Protein AF-A0AA46DYK2-F1 (afdb_monomer_lite)

Radius of gyration: 25.62 Å; chains: 1; bounding box: 77×57×60 Å

Organism: NCBI:txid1627895

Structure (mmCIF, N/CA/C/O backbone):
data_AF-A0AA46DYK2-F1
#
_entry.id   AF-A0AA46DYK2-F1
#
loop_
_atom_site.group_PDB
_atom_site.id
_atom_site.type_symbol
_atom_site.label_atom_id
_atom_site.label_alt_id
_atom_site.label_comp_id
_atom_site.label_asym_id
_atom_site.label_entity_id
_atom_site.label_seq_id
_atom_site.pdbx_PDB_ins_code
_atom_site.Cartn_x
_atom_site.Cartn_y
_atom_site.Cartn_z
_atom_site.occupancy
_atom_site.B_iso_or_equiv
_atom_site.auth_seq_id
_atom_site.auth_comp_id
_atom_site.auth_asym_id
_atom_site.auth_atom_id
_atom_site.pdbx_PDB_model_num
ATOM 1 N N . MET A 1 1 ? 51.887 20.430 -25.086 1.00 45.06 1 MET A N 1
ATOM 2 C CA . MET A 1 1 ? 50.426 20.626 -25.260 1.00 45.06 1 MET A CA 1
ATOM 3 C C . MET A 1 1 ? 49.768 19.474 -26.052 1.00 45.06 1 MET A C 1
ATOM 5 O O . MET A 1 1 ? 48.885 19.704 -26.863 1.00 45.06 1 MET A O 1
ATOM 9 N N . TYR A 1 2 ? 50.143 18.216 -25.783 1.00 43.81 2 TYR A N 1
ATOM 10 C CA . TYR A 1 2 ? 49.590 17.009 -26.419 1.00 43.81 2 TYR A CA 1
ATOM 11 C C . TYR A 1 2 ? 49.145 16.056 -25.304 1.00 43.81 2 TYR A C 1
ATOM 13 O O . TYR A 1 2 ? 49.999 15.404 -24.723 1.00 43.81 2 TYR A O 1
ATOM 21 N N . ASN A 1 3 ? 47.858 16.056 -24.923 1.00 45.41 3 ASN A N 1
ATOM 22 C CA . ASN A 1 3 ? 47.235 14.932 -24.181 1.00 45.41 3 ASN A CA 1
ATOM 23 C C . ASN A 1 3 ? 45.721 15.055 -23.897 1.00 45.41 3 ASN A C 1
ATOM 25 O O . ASN A 1 3 ? 45.146 14.179 -23.258 1.00 45.41 3 ASN A O 1
ATOM 29 N N . ARG A 1 4 ? 45.015 16.093 -24.378 1.00 44.09 4 ARG A N 1
ATOM 30 C CA . ARG A 1 4 ? 43.550 16.198 -24.177 1.00 44.09 4 ARG A CA 1
ATOM 31 C C . ARG A 1 4 ? 42.695 15.461 -25.221 1.00 44.09 4 ARG A C 1
ATOM 33 O O . ARG A 1 4 ? 41.570 15.097 -24.897 1.00 44.09 4 ARG A O 1
ATOM 40 N N . LYS A 1 5 ? 43.203 15.183 -26.432 1.00 41.59 5 LYS A N 1
ATOM 41 C CA . LYS A 1 5 ? 42.439 14.467 -27.481 1.00 41.59 5 LYS A CA 1
ATOM 42 C C . LYS A 1 5 ? 42.344 12.946 -27.248 1.00 41.59 5 LYS A C 1
ATOM 44 O O . LYS A 1 5 ? 41.265 12.387 -27.431 1.00 41.59 5 LYS A O 1
ATOM 49 N N . ASN A 1 6 ? 43.403 12.303 -26.740 1.00 42.88 6 ASN A N 1
ATOM 50 C CA . ASN A 1 6 ? 43.428 10.846 -26.506 1.00 42.88 6 ASN A CA 1
ATOM 51 C C . ASN A 1 6 ? 42.438 10.386 -25.420 1.00 42.88 6 ASN A C 1
ATOM 53 O O . ASN A 1 6 ? 41.862 9.305 -25.509 1.00 42.88 6 ASN A O 1
ATOM 57 N N . ASN A 1 7 ? 42.175 11.225 -24.414 1.00 46.88 7 ASN A N 1
ATOM 58 C CA . ASN A 1 7 ? 41.304 10.861 -23.292 1.00 46.88 7 ASN A CA 1
ATOM 59 C C . ASN A 1 7 ? 39.800 10.910 -23.652 1.00 46.88 7 ASN A C 1
ATOM 61 O O . ASN A 1 7 ? 38.984 10.198 -23.066 1.00 46.88 7 ASN A O 1
ATOM 65 N N . ILE A 1 8 ? 39.425 11.723 -24.649 1.00 50.12 8 ILE A N 1
ATOM 66 C CA . ILE A 1 8 ? 38.045 11.824 -25.154 1.00 50.12 8 ILE A CA 1
ATOM 67 C C . ILE A 1 8 ? 37.749 10.675 -26.125 1.00 50.12 8 ILE A C 1
ATOM 69 O O . ILE A 1 8 ? 36.693 10.054 -26.013 1.00 50.12 8 ILE A O 1
ATOM 73 N N . GLN A 1 9 ? 38.694 10.332 -27.009 1.00 46.44 9 GLN A N 1
ATOM 74 C CA . GLN A 1 9 ? 38.568 9.165 -27.891 1.00 46.44 9 GLN A CA 1
ATOM 75 C C . GLN A 1 9 ? 38.476 7.853 -27.102 1.00 46.44 9 GLN A C 1
ATOM 77 O O . GLN A 1 9 ? 37.606 7.045 -27.410 1.00 46.44 9 GLN A O 1
ATOM 82 N N . ASN A 1 10 ? 39.259 7.679 -26.029 1.00 47.50 10 ASN A N 1
ATOM 83 C CA . ASN A 1 10 ? 39.180 6.487 -25.173 1.00 47.50 10 ASN A CA 1
ATOM 84 C C . ASN A 1 10 ? 37.858 6.373 -24.394 1.00 47.50 10 ASN A C 1
ATOM 86 O O . ASN A 1 10 ? 37.337 5.267 -24.242 1.00 47.50 10 ASN A O 1
ATOM 90 N N . LYS A 1 11 ? 37.264 7.488 -23.939 1.00 48.72 11 LYS A N 1
ATOM 91 C CA . LYS A 1 11 ? 35.921 7.497 -23.317 1.00 48.72 11 LYS A CA 1
ATOM 92 C C . LYS A 1 11 ? 34.797 7.220 -24.316 1.00 48.72 11 LYS A C 1
ATOM 94 O O . LYS A 1 11 ? 33.810 6.580 -23.962 1.00 48.72 11 LYS A O 1
ATOM 99 N N . PHE A 1 12 ? 34.937 7.693 -25.554 1.00 50.00 12 PHE A N 1
ATOM 100 C CA . PHE A 1 12 ? 34.023 7.347 -26.641 1.00 50.00 12 PHE A CA 1
ATOM 101 C C . PHE A 1 12 ? 34.129 5.847 -26.938 1.00 50.00 12 PHE A C 1
ATOM 103 O O . PHE A 1 12 ? 33.139 5.132 -26.806 1.00 50.00 12 PHE A O 1
ATOM 110 N N . PHE A 1 13 ? 35.339 5.350 -27.212 1.00 49.97 13 PHE A N 1
ATOM 111 C CA . PHE A 1 13 ? 35.591 3.940 -27.507 1.00 49.97 13 PHE A CA 1
ATOM 112 C C . PHE A 1 13 ? 35.070 3.017 -26.412 1.00 49.97 13 PHE A C 1
ATOM 114 O O . PHE A 1 13 ? 34.333 2.097 -26.725 1.00 49.97 13 PHE A O 1
ATOM 121 N N . THR A 1 14 ? 35.342 3.286 -25.134 1.00 55.56 14 THR A N 1
ATOM 122 C CA . THR A 1 14 ? 34.842 2.449 -24.025 1.00 55.56 14 THR A CA 1
ATOM 123 C C . THR A 1 14 ? 33.314 2.421 -23.927 1.00 55.56 14 THR A C 1
ATOM 125 O O . THR A 1 14 ? 32.749 1.366 -23.645 1.00 55.56 14 THR A O 1
ATOM 128 N N . LYS A 1 15 ? 32.620 3.531 -24.214 1.00 51.56 15 LYS A N 1
ATOM 129 C CA . LYS A 1 15 ? 31.150 3.596 -24.167 1.00 51.56 15 LYS A CA 1
ATOM 130 C C . LYS A 1 15 ? 30.497 2.819 -25.316 1.00 51.56 15 LYS A C 1
ATOM 132 O O . LYS A 1 15 ? 29.547 2.078 -25.079 1.00 51.56 15 LYS A O 1
ATOM 137 N N . TYR A 1 16 ? 31.027 2.938 -26.536 1.00 58.25 16 TYR A N 1
ATOM 138 C CA . TYR A 1 16 ? 30.552 2.155 -27.687 1.00 58.25 16 TYR A CA 1
ATOM 139 C C . TYR A 1 16 ? 30.991 0.694 -27.609 1.00 58.25 16 TYR A C 1
ATOM 141 O O . TYR A 1 16 ? 30.222 -0.187 -27.970 1.00 58.25 16 TYR A O 1
ATOM 149 N N . PHE A 1 17 ? 32.169 0.415 -27.057 1.00 63.88 17 PHE A N 1
ATOM 150 C CA . PHE A 1 17 ? 32.664 -0.938 -26.824 1.00 63.88 17 PHE A CA 1
ATOM 151 C C . PHE A 1 17 ? 31.788 -1.694 -25.823 1.00 63.88 17 PHE A C 1
ATOM 153 O O . PHE A 1 17 ? 31.458 -2.849 -26.062 1.00 63.88 17 PHE A O 1
ATOM 160 N N . LEU A 1 18 ? 31.314 -1.038 -24.757 1.00 57.59 18 LEU A N 1
ATOM 161 C CA . LEU A 1 18 ? 30.368 -1.649 -23.819 1.00 57.59 18 LEU A CA 1
ATOM 162 C C . LEU A 1 18 ? 29.015 -1.955 -24.485 1.00 57.59 18 LEU A C 1
ATOM 164 O O . LEU A 1 18 ? 28.445 -3.019 -24.264 1.00 57.59 18 LEU A O 1
ATOM 168 N N . ILE A 1 19 ? 28.520 -1.049 -25.337 1.00 65.25 19 ILE A N 1
ATOM 169 C CA . ILE A 1 19 ? 27.293 -1.252 -26.127 1.00 65.25 19 ILE A CA 1
ATOM 170 C C . ILE A 1 19 ? 27.469 -2.418 -27.108 1.00 65.25 19 ILE A C 1
ATOM 172 O O . ILE A 1 19 ? 26.578 -3.254 -27.229 1.00 65.25 19 ILE A O 1
ATOM 176 N N . ILE A 1 20 ? 28.630 -2.512 -27.758 1.00 66.94 20 ILE A N 1
ATOM 177 C CA . ILE A 1 20 ? 28.985 -3.611 -28.659 1.00 66.94 20 ILE A CA 1
ATOM 178 C C . ILE A 1 20 ? 29.092 -4.927 -27.886 1.00 66.94 20 ILE A C 1
ATOM 180 O O . ILE A 1 20 ? 28.571 -5.927 -28.355 1.00 66.94 20 ILE A O 1
ATOM 184 N N . ILE A 1 21 ? 29.676 -4.946 -26.684 1.00 67.81 21 ILE A N 1
ATOM 185 C CA . ILE A 1 21 ? 29.710 -6.142 -25.828 1.00 67.81 21 ILE A CA 1
ATOM 186 C C . ILE A 1 21 ? 28.294 -6.572 -25.438 1.00 67.81 21 ILE A C 1
ATOM 188 O O . ILE A 1 21 ? 27.990 -7.758 -25.499 1.00 67.81 21 ILE A O 1
ATOM 192 N N . ILE A 1 22 ? 27.413 -5.634 -25.081 1.00 64.31 22 ILE A N 1
ATOM 193 C CA . ILE A 1 22 ? 26.014 -5.937 -24.746 1.00 64.31 22 ILE A CA 1
ATOM 194 C C . ILE A 1 22 ? 25.267 -6.482 -25.974 1.00 64.31 22 ILE A C 1
ATOM 196 O O . ILE A 1 22 ? 24.533 -7.463 -25.855 1.00 64.31 22 ILE A O 1
ATOM 200 N N . LEU A 1 23 ? 25.481 -5.899 -27.157 1.00 57.09 23 LEU A N 1
ATOM 201 C CA . LEU A 1 23 ? 24.915 -6.382 -28.421 1.00 57.09 23 LEU A CA 1
ATOM 202 C C . LEU A 1 23 ? 25.457 -7.765 -28.797 1.00 57.09 23 LEU A C 1
ATOM 204 O O . LEU A 1 23 ? 24.684 -8.642 -29.166 1.00 57.09 23 LEU A O 1
ATOM 208 N N . LEU A 1 24 ? 26.762 -7.995 -28.652 1.00 55.44 24 LEU A N 1
ATOM 209 C CA . LEU A 1 24 ? 27.401 -9.289 -28.893 1.00 55.44 24 LEU A CA 1
ATOM 210 C C . LEU A 1 24 ? 26.930 -10.341 -27.893 1.00 55.44 24 LEU A C 1
ATOM 212 O O . LEU A 1 24 ? 26.757 -11.495 -28.273 1.00 55.44 24 LEU A O 1
ATOM 216 N N . PHE A 1 25 ? 26.679 -9.955 -26.641 1.00 64.75 25 PHE A N 1
ATOM 217 C CA . PHE A 1 25 ? 26.063 -10.825 -25.647 1.00 64.75 25 PHE A CA 1
ATOM 218 C C . PHE A 1 25 ? 24.644 -11.210 -26.078 1.00 64.75 25 PHE A C 1
ATOM 220 O O . PHE A 1 25 ? 24.323 -12.391 -26.051 1.00 64.75 25 PHE A O 1
ATOM 227 N N . PHE A 1 26 ? 23.847 -10.254 -26.569 1.00 54.91 26 PHE A N 1
ATOM 228 C CA . PHE A 1 26 ? 22.514 -10.491 -27.143 1.00 54.91 26 PHE A CA 1
ATOM 229 C C . PHE A 1 26 ? 22.533 -11.416 -28.367 1.00 54.91 26 PHE A C 1
ATOM 231 O O . PHE A 1 26 ? 21.695 -12.305 -28.497 1.00 54.91 26 PHE A O 1
ATOM 238 N N . VAL A 1 27 ? 23.493 -11.224 -29.272 1.00 56.59 27 VAL A N 1
ATOM 239 C CA . VAL A 1 27 ? 23.648 -12.068 -30.463 1.00 56.59 27 VAL A CA 1
ATOM 240 C C . VAL A 1 27 ? 24.103 -13.472 -30.063 1.00 56.59 27 VAL A C 1
ATOM 242 O O . VAL A 1 27 ? 23.534 -14.449 -30.538 1.00 56.59 27 VAL A O 1
ATOM 245 N N . LYS A 1 28 ? 25.066 -13.606 -29.139 1.00 50.53 28 LYS A N 1
ATOM 246 C CA . LYS A 1 28 ? 25.520 -14.917 -28.649 1.00 50.53 28 LYS A CA 1
ATOM 247 C C . LYS A 1 28 ? 24.437 -15.669 -27.889 1.00 50.53 28 LYS A C 1
ATOM 249 O O . LYS A 1 28 ? 24.344 -16.879 -28.062 1.00 50.53 28 LYS A O 1
ATOM 254 N N . THR A 1 29 ? 23.636 -15.001 -27.060 1.00 52.31 29 THR A N 1
ATOM 255 C CA . THR A 1 29 ? 22.514 -15.656 -26.379 1.00 52.31 29 THR A CA 1
ATOM 256 C C . THR A 1 29 ? 21.454 -16.091 -27.380 1.00 52.31 29 THR A C 1
ATOM 258 O O . THR A 1 29 ? 21.008 -17.228 -27.290 1.00 52.31 29 THR A O 1
ATOM 261 N N . ASN A 1 30 ? 21.127 -15.270 -28.383 1.00 47.09 30 ASN A N 1
ATOM 262 C CA . ASN A 1 30 ? 20.216 -15.672 -29.458 1.00 47.09 30 ASN A CA 1
ATOM 263 C C . ASN A 1 30 ? 20.743 -16.873 -30.259 1.00 47.09 30 ASN A C 1
ATOM 265 O O . ASN A 1 30 ? 20.000 -17.825 -30.457 1.00 47.09 30 ASN A O 1
ATOM 269 N N . ILE A 1 31 ? 22.023 -16.887 -30.646 1.00 50.03 31 ILE A N 1
ATOM 270 C CA . ILE A 1 31 ? 22.634 -18.009 -31.383 1.00 50.03 31 ILE A CA 1
ATOM 271 C C . ILE A 1 31 ? 22.717 -19.273 -30.513 1.00 50.03 31 ILE A C 1
ATOM 273 O O . ILE A 1 31 ? 22.465 -20.378 -30.986 1.00 50.03 31 ILE A O 1
ATOM 277 N N . PHE A 1 32 ? 23.055 -19.137 -29.227 1.00 51.41 32 PHE A N 1
ATOM 278 C CA . PHE A 1 32 ? 23.061 -20.259 -28.284 1.00 51.41 32 PHE A CA 1
ATOM 279 C C . PHE A 1 32 ? 21.658 -20.856 -28.113 1.00 51.41 32 PHE A C 1
ATOM 281 O O . PHE A 1 32 ? 21.508 -22.077 -28.065 1.00 51.41 32 PHE A O 1
ATOM 288 N N . ILE A 1 33 ? 20.631 -20.003 -28.068 1.00 47.91 33 ILE A N 1
ATOM 289 C CA . ILE A 1 33 ? 19.226 -20.412 -28.019 1.00 47.91 33 ILE A CA 1
ATOM 290 C C . ILE A 1 33 ? 18.821 -21.100 -29.331 1.00 47.91 33 ILE A C 1
ATOM 292 O O . ILE A 1 33 ? 18.253 -22.183 -29.270 1.00 47.91 33 ILE A O 1
ATOM 296 N N . GLU A 1 34 ? 19.183 -20.557 -30.494 1.00 45.31 34 GLU A N 1
ATOM 297 C CA . GLU A 1 34 ? 18.869 -21.138 -31.811 1.00 45.31 34 GLU A CA 1
ATOM 298 C C . GLU A 1 34 ? 19.549 -22.505 -32.037 1.00 45.31 34 GLU A C 1
ATOM 300 O O . GLU A 1 34 ? 18.984 -23.424 -32.630 1.00 45.31 34 GLU A O 1
ATOM 305 N N . ASN A 1 35 ? 20.764 -22.691 -31.519 1.00 50.22 35 ASN A N 1
ATOM 306 C CA . ASN A 1 35 ? 21.460 -23.977 -31.603 1.00 50.22 35 ASN A CA 1
ATOM 307 C C . ASN A 1 35 ? 20.851 -25.025 -30.659 1.00 50.22 35 ASN A C 1
ATOM 309 O O . ASN A 1 35 ? 20.692 -26.180 -31.054 1.00 50.22 35 ASN A O 1
ATOM 313 N N . ARG A 1 36 ? 20.426 -24.622 -29.453 1.00 50.69 36 ARG A N 1
ATOM 314 C CA . ARG A 1 36 ? 19.641 -25.481 -28.547 1.00 50.69 36 ARG A CA 1
ATOM 315 C C . ARG A 1 36 ? 18.268 -25.814 -29.131 1.00 50.69 36 ARG A C 1
ATOM 317 O O . ARG A 1 36 ? 17.789 -26.927 -28.957 1.00 50.69 36 ARG A O 1
ATOM 324 N N . GLU A 1 37 ? 17.652 -24.884 -29.858 1.00 43.22 37 GLU A N 1
ATOM 325 C CA . GLU A 1 37 ? 16.431 -25.126 -30.628 1.00 43.22 37 GLU A CA 1
ATOM 326 C C . GLU A 1 37 ? 16.652 -26.219 -31.678 1.00 43.22 37 GLU A C 1
ATOM 328 O O . GLU A 1 37 ? 15.888 -27.177 -31.709 1.00 43.22 37 GLU A O 1
ATOM 333 N N . LYS A 1 38 ? 17.717 -26.152 -32.487 1.00 51.41 38 LYS A N 1
ATOM 334 C CA . LYS A 1 38 ? 18.016 -27.181 -33.504 1.00 51.41 38 LYS A CA 1
ATOM 335 C C . LYS A 1 38 ? 18.260 -28.574 -32.911 1.00 51.41 38 LYS A C 1
ATOM 337 O O . LYS A 1 38 ? 17.950 -29.566 -33.567 1.00 51.41 38 LYS A O 1
ATOM 342 N N . GLU A 1 39 ? 18.783 -28.661 -31.688 1.00 53.59 39 GLU A N 1
ATOM 343 C CA . GLU A 1 39 ? 18.912 -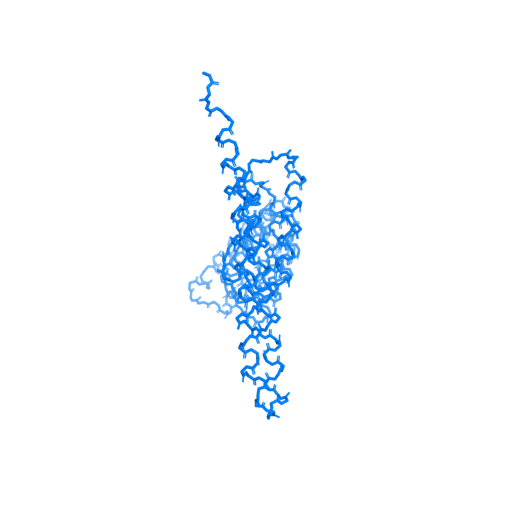29.928 -30.954 1.00 53.59 39 GLU A CA 1
ATOM 344 C C . GLU A 1 39 ? 17.564 -30.438 -30.423 1.00 53.59 39 GLU A C 1
ATOM 346 O O . GLU A 1 39 ? 17.270 -31.622 -30.556 1.00 53.59 39 GLU A O 1
ATOM 351 N N . ILE A 1 40 ? 16.716 -29.554 -29.887 1.00 44.22 40 ILE A N 1
ATOM 352 C CA . ILE A 1 40 ? 15.391 -29.903 -29.343 1.00 44.22 40 ILE A CA 1
ATOM 353 C C . ILE A 1 40 ? 14.386 -30.246 -30.461 1.00 44.22 40 ILE A C 1
ATOM 355 O O . ILE A 1 40 ? 13.545 -31.123 -30.287 1.00 44.22 40 ILE A O 1
ATOM 359 N N . PHE A 1 41 ? 14.484 -29.605 -31.630 1.00 42.03 41 PHE A N 1
ATOM 360 C CA . PHE A 1 41 ? 13.586 -29.810 -32.777 1.00 42.03 41 PHE A CA 1
ATOM 361 C C . PHE A 1 41 ? 13.935 -31.026 -33.655 1.00 42.03 41 PHE A C 1
ATOM 363 O O . PHE A 1 41 ? 13.231 -31.285 -34.634 1.00 42.03 41 PHE A O 1
ATOM 370 N N . LYS A 1 42 ? 14.985 -31.796 -33.330 1.00 47.66 42 LYS A N 1
ATOM 371 C CA . LYS A 1 42 ? 15.250 -33.082 -34.000 1.00 47.66 42 LYS A CA 1
ATOM 372 C C . LYS A 1 42 ? 14.263 -34.182 -33.592 1.00 47.66 42 LYS A C 1
ATOM 374 O O . LYS A 1 42 ? 14.005 -35.065 -34.407 1.00 47.66 42 LYS A O 1
ATOM 379 N N . ASP A 1 43 ? 13.651 -34.094 -32.410 1.00 47.25 43 ASP A N 1
ATOM 380 C CA . ASP A 1 43 ? 12.651 -35.065 -31.956 1.00 47.25 43 ASP A CA 1
ATOM 381 C C . ASP A 1 43 ? 11.224 -34.604 -32.283 1.00 47.25 43 ASP A C 1
ATOM 383 O O . ASP A 1 43 ? 10.610 -33.775 -31.611 1.00 47.25 43 ASP A O 1
ATOM 387 N N . LYS A 1 44 ? 10.669 -35.175 -33.356 1.00 42.66 44 LYS A N 1
ATOM 388 C CA . LYS A 1 44 ? 9.351 -34.858 -33.937 1.00 42.66 44 LYS A CA 1
ATOM 389 C C . LYS A 1 44 ? 8.128 -35.297 -33.101 1.00 42.66 44 LYS A C 1
ATOM 391 O O . LYS A 1 44 ? 7.026 -35.361 -33.640 1.00 42.66 44 LYS A O 1
ATOM 396 N N . SER A 1 45 ? 8.258 -35.582 -31.806 1.00 45.41 45 SER A N 1
ATOM 397 C CA . SER A 1 45 ? 7.193 -36.217 -31.001 1.00 45.41 45 SER A CA 1
ATOM 398 C C . SER A 1 45 ? 6.468 -35.295 -30.012 1.00 45.41 45 SER A C 1
ATOM 400 O O . SER A 1 45 ? 5.844 -35.769 -29.067 1.00 45.41 45 SER A O 1
ATOM 402 N N . VAL A 1 46 ? 6.521 -33.972 -30.190 1.00 44.19 46 VAL A N 1
ATOM 403 C CA . VAL A 1 46 ? 6.142 -33.051 -29.111 1.00 44.19 46 VAL A CA 1
ATOM 404 C C . VAL A 1 46 ? 5.247 -31.914 -29.603 1.00 44.19 46 VAL A C 1
ATOM 406 O O . VAL A 1 46 ? 5.696 -30.799 -29.845 1.00 44.19 46 VAL A O 1
ATOM 409 N N . LYS A 1 47 ? 3.946 -32.183 -29.749 1.00 43.50 47 LYS A N 1
ATOM 410 C CA . LYS A 1 47 ? 2.938 -31.131 -29.981 1.00 43.50 47 LYS A CA 1
ATOM 411 C C . LYS A 1 47 ? 2.437 -30.479 -28.684 1.00 43.50 47 LYS A C 1
ATOM 413 O O . LYS A 1 47 ? 1.996 -29.339 -28.742 1.00 43.50 47 LYS A O 1
ATOM 418 N N . GLU A 1 48 ? 2.604 -31.122 -27.526 1.00 45.31 48 GLU A N 1
ATOM 419 C CA . GLU A 1 48 ? 2.173 -30.574 -26.226 1.00 45.31 48 GLU A CA 1
ATOM 420 C C . GLU A 1 48 ? 3.271 -29.797 -25.468 1.00 45.31 48 GLU A C 1
ATOM 422 O O . GLU A 1 48 ? 2.977 -28.720 -24.958 1.00 45.31 48 GLU A O 1
ATOM 427 N N . LYS A 1 49 ? 4.561 -30.196 -25.489 1.00 46.56 49 LYS A N 1
ATOM 428 C CA . LYS A 1 49 ? 5.625 -29.388 -24.823 1.00 46.56 49 LYS A CA 1
ATOM 429 C C . LYS A 1 49 ? 5.986 -28.084 -25.565 1.00 46.56 49 LYS A C 1
ATOM 431 O O . LYS A 1 49 ? 6.801 -27.305 -25.075 1.00 46.56 49 LYS A O 1
ATOM 436 N N . ASN A 1 50 ? 5.401 -27.818 -26.738 1.00 48.59 50 ASN A N 1
ATOM 437 C CA . ASN A 1 50 ? 5.665 -26.597 -27.512 1.00 48.59 50 ASN A CA 1
ATOM 438 C C . ASN A 1 50 ? 5.021 -25.346 -26.901 1.00 48.59 50 ASN A C 1
ATOM 440 O O . ASN A 1 50 ? 5.574 -24.254 -27.041 1.00 48.59 50 ASN A O 1
ATOM 444 N N . TYR A 1 51 ? 3.889 -25.490 -26.206 1.00 47.19 51 TYR A N 1
ATOM 445 C CA . TYR A 1 51 ? 3.242 -24.360 -25.540 1.00 47.19 51 TYR A CA 1
ATOM 446 C C . TYR A 1 51 ? 4.053 -23.900 -24.329 1.00 47.19 51 TYR A C 1
ATOM 448 O O . TYR A 1 51 ? 4.335 -22.712 -24.201 1.00 47.19 51 TYR A O 1
ATOM 456 N N . ASP A 1 52 ? 4.535 -24.841 -23.518 1.00 41.34 52 ASP A N 1
ATOM 457 C CA . ASP A 1 52 ? 5.364 -24.535 -22.354 1.00 41.34 52 ASP A CA 1
ATOM 458 C C . ASP A 1 52 ? 6.674 -23.866 -22.765 1.00 41.34 52 ASP A C 1
ATOM 460 O O . ASP A 1 52 ? 7.022 -22.819 -22.231 1.00 41.34 52 ASP A O 1
ATOM 464 N N . VAL A 1 53 ? 7.377 -24.390 -23.775 1.00 49.62 53 VAL A N 1
ATOM 465 C CA . VAL A 1 53 ? 8.620 -23.779 -24.279 1.00 49.62 53 VAL A CA 1
ATOM 466 C C . VAL A 1 53 ? 8.369 -22.380 -24.857 1.00 49.62 53 VAL A C 1
ATOM 468 O O . VAL A 1 53 ? 9.165 -21.470 -24.624 1.00 49.62 53 VAL A O 1
ATOM 471 N N . PHE A 1 54 ? 7.262 -22.164 -25.571 1.00 49.72 54 PHE A N 1
ATOM 472 C CA . PHE A 1 54 ? 6.870 -20.842 -26.071 1.00 49.72 54 PHE A CA 1
ATOM 473 C C . PHE A 1 54 ? 6.514 -19.869 -24.938 1.00 49.72 54 PHE A C 1
ATOM 475 O O . PHE A 1 54 ? 6.964 -18.721 -24.946 1.00 49.72 54 PHE A O 1
ATOM 482 N N . LEU A 1 55 ? 5.784 -20.332 -23.923 1.00 48.34 55 LEU A N 1
ATOM 483 C CA . LEU A 1 55 ? 5.505 -19.567 -22.715 1.00 48.34 55 LEU A CA 1
ATOM 484 C C . LEU A 1 55 ? 6.798 -19.222 -21.980 1.00 48.34 55 LEU A C 1
ATOM 486 O O . LEU A 1 55 ? 7.011 -18.053 -21.677 1.00 48.34 55 LEU A O 1
ATOM 490 N N . TYR A 1 56 ? 7.702 -20.179 -21.758 1.00 47.69 56 TYR A N 1
ATOM 491 C CA . TYR A 1 56 ? 9.008 -19.942 -21.139 1.00 47.69 56 TYR A CA 1
ATOM 492 C C . TYR A 1 56 ? 9.850 -18.938 -21.937 1.00 47.69 56 TYR A C 1
ATOM 494 O O . TYR A 1 56 ? 10.497 -18.082 -21.333 1.00 47.69 56 TYR A O 1
ATOM 502 N N . LYS A 1 57 ? 9.796 -18.964 -23.276 1.00 50.12 57 LYS A N 1
ATOM 503 C CA . LYS A 1 57 ? 10.430 -17.953 -24.143 1.00 50.12 57 LYS A CA 1
ATOM 504 C C . LYS A 1 57 ? 9.803 -16.570 -23.962 1.00 50.12 57 LYS A C 1
ATOM 506 O O . LYS A 1 57 ? 10.531 -15.604 -23.744 1.00 50.12 57 LYS A O 1
ATOM 511 N N . ILE A 1 58 ? 8.473 -16.458 -23.981 1.00 56.41 58 ILE A N 1
ATOM 512 C CA . ILE A 1 58 ? 7.764 -15.190 -23.740 1.00 56.41 58 ILE A CA 1
ATOM 513 C C . ILE A 1 58 ? 8.055 -14.662 -22.334 1.00 56.41 58 ILE A C 1
ATOM 515 O O . ILE A 1 58 ? 8.329 -13.475 -22.173 1.00 56.41 58 ILE A O 1
ATOM 519 N N . PHE A 1 59 ? 8.038 -15.523 -21.317 1.00 57.28 59 PHE A N 1
ATOM 520 C CA . PHE A 1 59 ? 8.386 -15.166 -19.945 1.00 57.28 59 PHE A CA 1
ATOM 521 C C . PHE A 1 59 ? 9.851 -14.735 -19.837 1.00 57.28 59 PHE A C 1
ATOM 523 O O . PHE A 1 59 ? 10.138 -13.745 -19.167 1.00 57.28 59 PHE A O 1
ATOM 530 N N . GLY A 1 60 ? 10.768 -15.405 -20.540 1.00 55.38 60 GLY A N 1
ATOM 531 C CA . GLY A 1 60 ? 12.179 -15.032 -20.630 1.00 55.38 60 GLY A CA 1
ATOM 532 C C . GLY A 1 60 ? 12.389 -13.653 -21.260 1.00 55.38 60 GLY A C 1
ATOM 533 O O . GLY A 1 60 ? 13.075 -12.812 -20.678 1.00 55.38 60 GLY A O 1
ATOM 534 N N . ILE A 1 61 ? 11.735 -13.377 -22.394 1.00 59.84 61 ILE A N 1
ATOM 535 C CA . ILE A 1 61 ? 11.787 -12.078 -23.087 1.00 59.84 61 ILE A CA 1
ATOM 536 C C . ILE A 1 61 ? 11.154 -10.979 -22.228 1.00 59.84 61 ILE A C 1
ATOM 538 O O . ILE A 1 61 ? 11.756 -9.921 -22.048 1.00 59.84 61 ILE A O 1
ATOM 542 N N . LYS A 1 62 ? 9.978 -11.228 -21.636 1.00 61.00 62 LYS A N 1
ATOM 543 C CA . 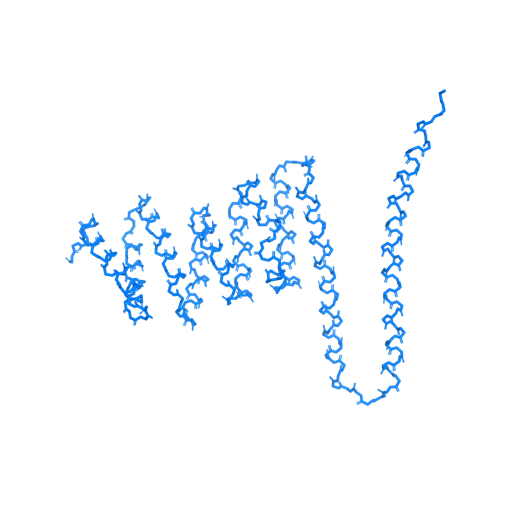LYS A 1 62 ? 9.320 -10.286 -20.717 1.00 61.00 62 LYS A CA 1
ATOM 544 C C . LYS A 1 62 ? 10.199 -9.986 -19.506 1.00 61.00 62 LYS A C 1
ATOM 546 O O . LYS A 1 62 ? 10.328 -8.823 -19.128 1.00 61.00 62 LYS A O 1
ATOM 551 N N . LYS A 1 63 ? 10.857 -10.997 -18.930 1.00 64.31 63 LYS A N 1
ATOM 552 C CA . LYS A 1 63 ? 11.786 -10.835 -17.803 1.00 64.31 63 LYS A CA 1
ATOM 553 C C . LYS A 1 63 ? 13.009 -10.011 -18.202 1.00 64.31 63 LYS A C 1
ATOM 555 O O . LYS A 1 63 ? 13.343 -9.068 -17.495 1.00 64.31 63 LYS A O 1
ATOM 560 N N . ALA A 1 64 ? 13.630 -10.299 -19.346 1.00 63.50 64 ALA A N 1
ATOM 561 C CA . ALA A 1 64 ? 14.773 -9.536 -19.849 1.00 63.50 64 ALA A CA 1
ATOM 562 C C . ALA A 1 64 ? 14.407 -8.073 -20.162 1.00 63.50 64 ALA A C 1
ATOM 564 O O . ALA A 1 64 ? 15.098 -7.157 -19.713 1.00 63.50 64 ALA A O 1
ATOM 565 N N . ALA A 1 65 ? 13.289 -7.839 -20.857 1.00 62.16 65 ALA A N 1
ATOM 566 C CA . ALA A 1 65 ? 12.781 -6.499 -21.152 1.00 62.16 65 ALA A CA 1
ATOM 567 C C . ALA A 1 65 ? 12.467 -5.716 -19.867 1.00 62.16 65 ALA A C 1
ATOM 569 O O . ALA A 1 65 ? 12.839 -4.549 -19.742 1.00 62.16 65 ALA A O 1
ATOM 570 N N . THR A 1 66 ? 11.850 -6.373 -18.882 1.00 63.53 66 THR A N 1
ATOM 571 C CA . THR A 1 66 ? 11.560 -5.774 -17.574 1.00 63.53 66 THR A CA 1
ATOM 572 C C . THR A 1 66 ? 12.842 -5.391 -16.835 1.00 63.53 66 THR A C 1
ATOM 574 O O . THR A 1 66 ? 12.948 -4.269 -16.340 1.00 63.53 66 THR A O 1
ATOM 577 N N . SER A 1 67 ? 13.847 -6.272 -16.812 1.00 65.12 67 SER A N 1
ATOM 578 C CA . SER A 1 67 ? 15.146 -5.989 -16.193 1.00 65.12 67 SER A CA 1
ATOM 579 C C . SER A 1 67 ? 15.857 -4.803 -16.852 1.00 65.12 67 SER A C 1
ATOM 581 O O . SER A 1 67 ? 16.397 -3.950 -16.151 1.00 65.12 67 SER A O 1
ATOM 583 N N . LEU A 1 68 ? 15.820 -4.691 -18.185 1.00 67.06 68 LEU A N 1
ATOM 584 C CA . LEU A 1 68 ? 16.411 -3.556 -18.905 1.00 67.06 68 LEU A CA 1
ATOM 585 C C . LEU A 1 68 ? 15.701 -2.235 -18.588 1.00 67.06 68 LEU A C 1
ATOM 587 O O . LEU A 1 68 ? 16.360 -1.222 -18.341 1.00 67.06 68 LEU A O 1
ATOM 591 N N . LEU A 1 69 ? 14.365 -2.241 -18.555 1.00 69.25 69 LEU A N 1
ATOM 592 C CA . LEU A 1 69 ? 13.577 -1.072 -18.159 1.00 69.25 69 LEU A CA 1
ATOM 593 C C . LEU A 1 69 ? 13.877 -0.654 -16.715 1.00 69.25 69 LEU A C 1
ATOM 595 O O . LEU A 1 69 ? 13.995 0.538 -16.438 1.00 69.25 69 LEU A O 1
ATOM 599 N N . TRP A 1 70 ? 14.054 -1.619 -15.812 1.00 68.19 70 TRP A N 1
ATOM 600 C CA . TRP A 1 70 ? 14.408 -1.353 -14.420 1.00 68.19 70 TRP A CA 1
ATOM 601 C C . TRP A 1 70 ? 15.814 -0.757 -14.264 1.00 68.19 70 TRP A C 1
ATOM 603 O O . TRP A 1 70 ? 15.981 0.222 -13.532 1.00 68.19 70 TRP A O 1
ATOM 613 N N . ILE A 1 71 ? 16.816 -1.291 -14.974 1.00 66.56 71 ILE A N 1
ATOM 614 C CA . ILE A 1 71 ? 18.180 -0.733 -14.979 1.00 66.56 71 ILE A CA 1
ATOM 615 C C . ILE A 1 71 ? 18.140 0.710 -15.482 1.00 66.56 71 ILE A C 1
ATOM 617 O O . ILE A 1 71 ? 18.671 1.608 -14.828 1.00 66.56 71 ILE A O 1
ATOM 621 N N . LYS A 1 72 ? 17.456 0.950 -16.609 1.00 71.06 72 LYS A N 1
ATOM 622 C CA . LYS A 1 72 ? 17.283 2.293 -17.170 1.00 71.06 72 LYS A CA 1
ATOM 623 C C . LYS A 1 72 ? 16.662 3.244 -16.149 1.00 71.06 72 LYS A C 1
ATOM 625 O O . LYS A 1 72 ? 17.197 4.322 -15.917 1.00 71.06 72 LYS A O 1
ATOM 630 N N . GLN A 1 73 ? 15.570 2.833 -15.514 1.00 72.19 73 GLN A N 1
ATOM 631 C CA . GLN A 1 73 ? 14.873 3.656 -14.533 1.00 72.19 73 GLN A CA 1
ATOM 632 C C . GLN A 1 73 ? 15.727 3.937 -13.287 1.00 72.19 73 GLN A C 1
ATOM 634 O O . GLN A 1 73 ? 15.718 5.051 -12.772 1.00 72.19 73 GLN A O 1
ATOM 639 N N . SER A 1 74 ? 16.486 2.950 -12.806 1.00 68.50 74 SER A N 1
ATOM 640 C CA . SER A 1 74 ? 17.367 3.124 -11.644 1.00 68.50 74 SER A CA 1
ATOM 641 C C . SER A 1 74 ? 18.497 4.113 -11.935 1.00 68.50 74 SER A C 1
ATOM 643 O O . SER A 1 74 ? 18.830 4.930 -11.077 1.00 68.50 74 SER A O 1
ATOM 645 N N . LEU A 1 75 ? 19.031 4.099 -13.161 1.00 67.56 75 LEU A N 1
ATOM 646 C CA . LEU A 1 75 ? 19.989 5.102 -13.625 1.00 67.56 75 LEU A CA 1
ATOM 647 C C . LEU A 1 75 ? 19.352 6.496 -13.711 1.00 67.56 75 LEU A C 1
ATOM 649 O O . LEU A 1 75 ? 19.937 7.445 -13.200 1.00 67.56 75 LEU A O 1
ATOM 653 N N . GLU A 1 76 ? 18.147 6.614 -14.281 1.00 71.06 76 GLU A N 1
ATOM 654 C CA . GLU A 1 76 ? 17.414 7.889 -14.386 1.00 71.06 76 GLU A CA 1
ATOM 655 C C . GLU A 1 76 ? 17.124 8.512 -13.007 1.00 71.06 76 GLU A C 1
ATOM 657 O O . GLU A 1 76 ? 17.260 9.720 -12.828 1.00 71.06 76 GLU A O 1
ATOM 662 N N . ILE A 1 77 ? 16.796 7.692 -12.002 1.00 70.19 77 ILE A N 1
ATOM 663 C CA . ILE A 1 77 ? 16.612 8.144 -10.613 1.00 70.19 77 ILE A CA 1
ATOM 664 C C . ILE A 1 77 ? 17.942 8.583 -9.987 1.00 70.19 77 ILE A C 1
ATOM 666 O O . ILE A 1 77 ? 17.978 9.549 -9.223 1.00 70.19 77 ILE A O 1
ATOM 670 N N . GLY A 1 78 ? 19.036 7.868 -10.263 1.00 61.97 78 GLY A N 1
ATOM 671 C CA . GLY A 1 78 ? 20.363 8.163 -9.716 1.00 61.97 78 GLY A CA 1
ATOM 672 C C . GLY A 1 78 ? 20.987 9.445 -10.273 1.00 61.97 78 GLY A C 1
ATOM 673 O O . GLY A 1 78 ? 21.765 10.099 -9.580 1.00 61.97 78 GLY A O 1
ATOM 674 N N . THR A 1 79 ? 20.622 9.845 -11.492 1.00 65.44 79 THR A N 1
ATOM 675 C CA . THR A 1 79 ? 21.138 11.061 -12.129 1.00 65.44 79 THR A CA 1
ATOM 676 C C . THR A 1 79 ? 20.436 12.337 -11.637 1.00 65.44 79 THR A C 1
ATOM 678 O O . THR A 1 79 ? 19.237 12.314 -11.351 1.00 65.44 79 THR A O 1
ATOM 681 N N . PRO A 1 80 ? 21.146 13.478 -11.528 1.00 65.62 80 PRO A N 1
ATOM 682 C CA . PRO A 1 80 ? 20.508 14.787 -11.405 1.00 65.62 80 PRO A CA 1
ATOM 683 C C . PRO A 1 80 ? 19.562 15.021 -12.586 1.00 65.62 80 PRO A C 1
ATOM 685 O O . PRO A 1 80 ? 19.847 14.593 -13.704 1.00 65.62 80 PRO A O 1
ATOM 688 N N . PHE A 1 81 ? 18.432 15.678 -12.341 1.00 68.56 81 PHE A N 1
ATOM 689 C CA . PHE A 1 81 ? 17.467 15.934 -13.399 1.00 68.56 81 PHE A CA 1
ATOM 690 C C . PHE A 1 81 ? 17.997 16.956 -14.396 1.00 68.56 81 PHE A C 1
ATOM 692 O O . PHE A 1 81 ? 18.445 18.033 -14.008 1.00 68.56 81 PHE A O 1
ATOM 699 N N . ASN A 1 82 ? 17.881 16.621 -15.678 1.00 65.69 82 ASN A N 1
ATOM 700 C CA . ASN A 1 82 ? 18.157 17.552 -16.768 1.00 65.69 82 ASN A CA 1
ATOM 701 C C . ASN A 1 82 ? 16.912 18.375 -17.152 1.00 65.69 82 ASN A C 1
ATOM 703 O O . ASN A 1 82 ? 17.043 19.370 -17.854 1.00 65.69 82 ASN A O 1
ATOM 707 N N . ASN A 1 83 ? 15.721 17.972 -16.689 1.00 68.25 83 ASN A N 1
ATOM 708 C CA . ASN A 1 83 ? 14.437 18.642 -16.920 1.00 68.25 83 ASN A CA 1
ATOM 709 C C . ASN A 1 83 ? 13.739 18.986 -15.594 1.00 68.25 83 ASN A C 1
ATOM 711 O O . ASN A 1 83 ? 14.246 18.697 -14.508 1.00 68.25 83 ASN A O 1
ATOM 715 N N . SER A 1 84 ? 12.540 19.574 -15.666 1.00 78.44 84 SER A N 1
ATOM 716 C CA . SER A 1 84 ? 11.733 19.818 -14.470 1.00 78.44 84 SER A CA 1
ATOM 717 C C . SER A 1 84 ? 11.411 18.510 -13.731 1.00 78.44 84 SER A C 1
ATOM 719 O O . SER A 1 84 ? 11.169 17.460 -14.334 1.00 78.44 84 SER A O 1
ATOM 721 N N . VAL A 1 85 ? 11.357 18.591 -12.397 1.00 75.50 85 VAL A N 1
ATOM 722 C CA . VAL A 1 85 ? 11.015 17.464 -11.507 1.00 75.50 85 VAL A CA 1
ATOM 723 C C . VAL A 1 85 ? 9.697 16.804 -11.923 1.00 75.50 85 VAL A C 1
ATOM 725 O O . VAL A 1 85 ? 9.538 15.592 -11.809 1.00 75.50 85 VAL A O 1
ATOM 728 N N . GLU A 1 86 ? 8.738 17.586 -12.412 1.00 78.50 86 GLU A N 1
ATOM 729 C CA . GLU A 1 86 ? 7.430 17.096 -12.838 1.00 78.50 86 GLU A CA 1
ATOM 730 C C . GLU A 1 86 ? 7.504 16.204 -14.083 1.00 78.50 86 GLU A C 1
ATOM 732 O O . GLU A 1 86 ? 6.937 15.110 -14.089 1.00 78.50 86 GLU A O 1
ATOM 737 N N . ILE A 1 87 ? 8.257 16.623 -15.102 1.00 77.62 87 ILE A N 1
ATOM 738 C CA . ILE A 1 87 ? 8.436 15.847 -16.335 1.00 77.62 87 ILE A CA 1
ATOM 739 C C . ILE A 1 87 ? 9.147 14.525 -16.024 1.00 77.62 87 ILE A C 1
ATOM 741 O O . ILE A 1 87 ? 8.708 13.456 -16.454 1.00 77.62 87 ILE A O 1
ATOM 745 N N . GLU A 1 88 ? 10.204 14.578 -15.215 1.00 77.06 88 GLU A N 1
ATOM 746 C CA . GLU A 1 88 ? 10.992 13.394 -14.862 1.00 77.06 88 GLU A CA 1
ATOM 747 C C . GLU A 1 88 ? 10.197 12.419 -13.981 1.00 77.06 88 GLU A C 1
ATOM 749 O O . GLU A 1 88 ? 10.174 11.212 -14.231 1.00 77.06 88 GLU A O 1
ATOM 754 N N . THR A 1 89 ? 9.457 12.925 -12.987 1.00 76.56 89 THR A N 1
ATOM 755 C CA . THR A 1 89 ? 8.598 12.080 -12.137 1.00 76.56 89 THR A CA 1
ATOM 756 C C . THR A 1 89 ? 7.486 11.405 -12.937 1.00 76.56 89 THR A C 1
ATOM 758 O O . THR A 1 89 ? 7.201 10.230 -12.696 1.00 76.56 89 THR A O 1
ATOM 761 N N . LYS A 1 90 ? 6.909 12.081 -13.939 1.00 81.12 90 LYS A N 1
ATOM 762 C CA . LYS A 1 90 ? 5.926 11.479 -14.850 1.00 81.12 90 LYS A CA 1
ATOM 763 C C . LYS A 1 90 ? 6.538 10.368 -15.709 1.00 81.12 90 LYS A C 1
ATOM 765 O O . LYS A 1 90 ? 5.968 9.282 -15.796 1.00 81.12 90 LYS A O 1
ATOM 770 N N . LYS A 1 91 ? 7.731 10.582 -16.267 1.00 76.56 91 LYS A N 1
ATOM 771 C CA . LYS A 1 91 ? 8.447 9.573 -17.067 1.00 76.56 91 LYS A CA 1
ATOM 772 C C . LYS A 1 91 ? 8.800 8.323 -16.251 1.00 76.56 91 LYS A C 1
ATOM 774 O O . LYS A 1 91 ? 8.592 7.191 -16.704 1.00 76.56 91 LYS A O 1
ATOM 779 N N . ILE A 1 92 ? 9.285 8.519 -15.023 1.00 74.81 92 ILE A N 1
ATOM 780 C CA . ILE A 1 92 ? 9.546 7.428 -14.075 1.00 74.81 92 ILE A CA 1
ATOM 781 C C . ILE A 1 92 ? 8.234 6.696 -13.756 1.00 74.81 92 ILE A C 1
ATOM 783 O O . ILE A 1 92 ? 8.218 5.466 -13.692 1.00 74.81 92 ILE A O 1
ATOM 787 N N . TYR A 1 93 ? 7.123 7.416 -13.595 1.00 79.25 93 TYR A N 1
ATOM 788 C CA . TYR A 1 93 ? 5.825 6.822 -13.276 1.00 79.25 93 TYR A CA 1
ATOM 789 C C . TYR A 1 93 ? 5.323 5.934 -14.419 1.00 79.25 93 TYR A C 1
ATOM 791 O O . TYR A 1 93 ? 5.037 4.759 -14.201 1.00 79.25 93 TYR A O 1
ATOM 799 N N . GLU A 1 94 ? 5.317 6.444 -15.649 1.00 78.44 94 GLU A N 1
ATOM 800 C CA . GLU A 1 94 ? 4.907 5.693 -16.842 1.00 78.44 94 GLU A CA 1
ATOM 801 C C . GLU A 1 94 ? 5.767 4.443 -17.063 1.00 78.44 94 GLU A C 1
ATOM 803 O O . GLU A 1 94 ? 5.252 3.366 -17.362 1.00 78.44 94 GLU A O 1
ATOM 808 N N . THR A 1 95 ? 7.080 4.556 -16.854 1.00 73.38 95 THR A N 1
ATOM 809 C CA . THR A 1 95 ? 7.997 3.411 -16.947 1.00 73.38 95 THR A CA 1
ATOM 810 C C . THR A 1 95 ? 7.707 2.369 -15.866 1.00 73.38 95 THR A C 1
ATOM 812 O O . THR A 1 95 ? 7.715 1.173 -16.149 1.00 73.38 95 THR A O 1
ATOM 815 N N . SER A 1 96 ? 7.376 2.805 -14.646 1.00 72.75 96 SER A N 1
ATOM 816 C CA . SER A 1 96 ? 6.986 1.902 -13.553 1.00 72.75 96 SER A CA 1
ATOM 817 C C . SER A 1 96 ? 5.698 1.144 -13.874 1.00 72.75 96 SER A C 1
ATOM 819 O O . SER A 1 96 ? 5.606 -0.048 -13.595 1.00 72.75 96 SER A O 1
ATOM 821 N N . LEU A 1 97 ? 4.715 1.812 -14.490 1.00 74.00 97 LEU A N 1
ATOM 822 C CA . LEU A 1 97 ? 3.472 1.165 -14.915 1.00 74.00 97 LEU A CA 1
ATOM 823 C C . LEU A 1 97 ? 3.724 0.100 -15.988 1.00 74.00 97 LEU A C 1
ATOM 825 O O . LEU A 1 97 ? 3.190 -1.000 -15.873 1.00 74.00 97 LEU A O 1
ATOM 829 N N . LYS A 1 98 ? 4.585 0.393 -16.971 1.00 71.56 98 LYS A N 1
ATOM 830 C CA . LYS A 1 98 ? 4.987 -0.571 -18.010 1.00 71.56 98 LYS A CA 1
ATOM 831 C C . LYS A 1 98 ? 5.698 -1.788 -17.419 1.00 71.56 98 LYS A C 1
ATOM 833 O O . LYS A 1 98 ? 5.415 -2.914 -17.811 1.00 71.56 98 LYS A O 1
ATOM 838 N N . ILE A 1 99 ? 6.598 -1.574 -16.457 1.00 67.25 99 ILE A N 1
ATOM 839 C CA . ILE A 1 99 ? 7.276 -2.658 -15.729 1.00 67.25 99 ILE A CA 1
ATOM 840 C C . ILE A 1 99 ? 6.256 -3.542 -14.999 1.00 67.25 99 ILE A C 1
ATOM 842 O O . ILE A 1 99 ? 6.321 -4.765 -15.113 1.00 67.25 99 ILE A O 1
ATOM 846 N N . ALA A 1 100 ? 5.300 -2.932 -14.293 1.00 66.12 100 ALA A N 1
ATOM 847 C CA . ALA A 1 100 ? 4.266 -3.661 -13.561 1.00 66.12 100 ALA A CA 1
ATOM 848 C C . ALA A 1 100 ? 3.370 -4.509 -14.484 1.00 66.12 100 ALA A C 1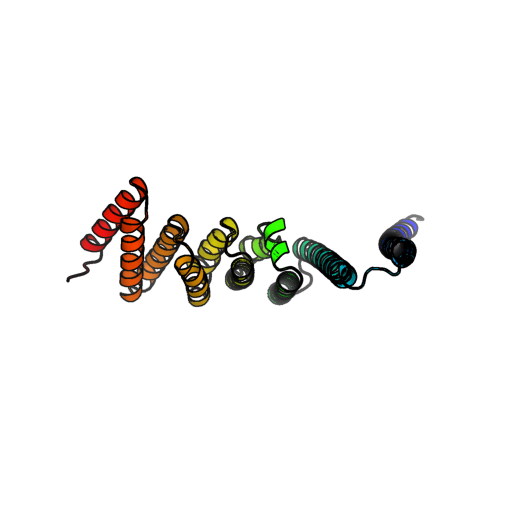
ATOM 850 O O . ALA A 1 100 ? 2.967 -5.602 -14.102 1.00 66.12 100 ALA A O 1
ATOM 851 N N . GLU A 1 101 ? 3.084 -4.032 -15.698 1.00 67.88 101 GLU A N 1
ATOM 852 C CA . GLU A 1 101 ? 2.312 -4.775 -16.705 1.00 67.88 101 GLU A CA 1
ATOM 853 C C . GLU A 1 101 ? 3.112 -5.917 -17.345 1.00 67.88 101 GLU A C 1
ATOM 855 O O . GLU A 1 101 ? 2.585 -7.011 -17.544 1.00 67.88 101 GLU A O 1
ATOM 860 N N . LEU A 1 102 ? 4.390 -5.686 -17.660 1.00 65.12 102 LEU A N 1
ATOM 861 C CA . LEU A 1 102 ? 5.239 -6.684 -18.315 1.00 65.12 102 LEU A CA 1
ATOM 862 C C . LEU A 1 102 ? 5.622 -7.838 -17.389 1.00 65.12 102 LEU A C 1
ATOM 864 O O . LEU A 1 102 ? 5.809 -8.961 -17.862 1.00 65.12 102 LEU A O 1
ATOM 868 N N . SER A 1 103 ? 5.740 -7.575 -16.087 1.00 63.91 103 SER A N 1
ATOM 869 C CA . SER A 1 103 ? 6.069 -8.602 -15.108 1.00 63.91 103 SER A CA 1
ATOM 870 C C . SER A 1 103 ? 5.413 -8.326 -13.750 1.00 63.91 103 SER A C 1
ATOM 872 O O . SER A 1 103 ? 6.029 -7.751 -12.849 1.00 63.91 103 SER A O 1
ATOM 874 N N . PRO A 1 104 ? 4.164 -8.781 -13.563 1.00 59.19 104 PRO A N 1
ATOM 875 C CA . PRO A 1 104 ? 3.404 -8.559 -12.333 1.00 59.19 104 PRO A CA 1
ATOM 876 C C . PRO A 1 104 ? 4.079 -9.116 -11.068 1.00 59.19 104 PRO A C 1
ATOM 878 O O . PRO A 1 104 ? 4.040 -8.494 -10.006 1.00 59.19 104 PRO A O 1
ATOM 881 N N . TYR A 1 105 ? 4.776 -10.251 -11.198 1.00 56.41 105 TYR A N 1
ATOM 882 C CA . TYR A 1 105 ? 5.543 -10.898 -10.124 1.00 56.41 105 TYR A CA 1
ATOM 883 C 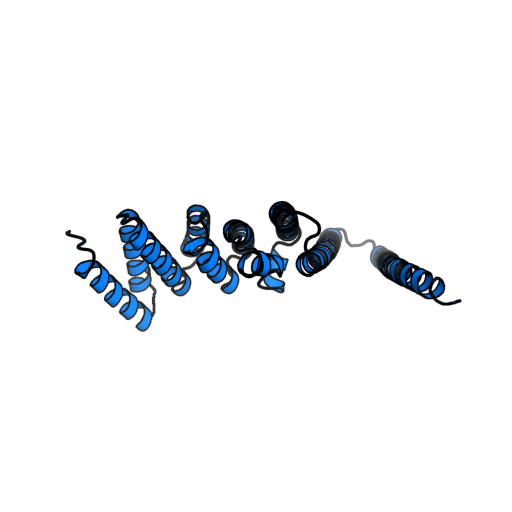C . TYR A 1 105 ? 6.954 -10.311 -9.936 1.00 56.41 105 TYR A C 1
ATOM 885 O O . TYR A 1 105 ? 7.664 -10.655 -8.993 1.00 56.41 105 TYR A O 1
ATOM 893 N N . PHE A 1 106 ? 7.404 -9.398 -10.804 1.00 56.44 106 PHE A N 1
ATOM 894 C CA . PHE A 1 106 ? 8.674 -8.691 -10.599 1.00 56.44 106 PHE A CA 1
ATOM 895 C C . PHE A 1 106 ? 8.626 -7.788 -9.362 1.00 56.44 106 PHE A C 1
ATOM 897 O O . PHE A 1 106 ? 9.640 -7.613 -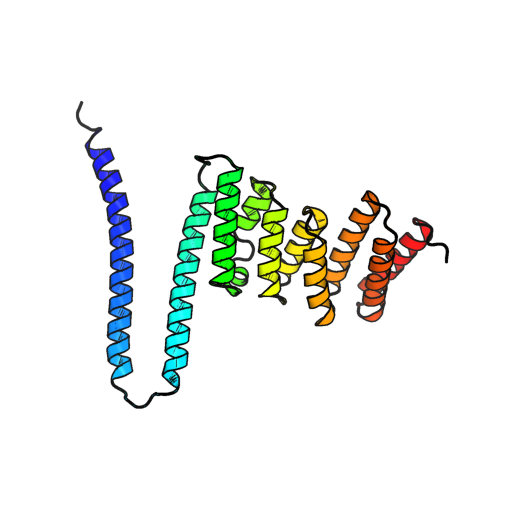8.690 1.00 56.44 106 PHE A O 1
ATOM 904 N N . LEU A 1 107 ? 7.434 -7.296 -8.999 1.00 53.16 107 LEU A N 1
ATOM 905 C CA . LEU A 1 107 ? 7.201 -6.541 -7.764 1.00 53.16 107 LEU A CA 1
ATOM 906 C C . LEU A 1 107 ? 7.421 -7.393 -6.501 1.00 53.16 107 LEU A C 1
ATOM 908 O O . LEU A 1 107 ? 7.841 -6.852 -5.481 1.00 53.16 107 LEU A O 1
ATOM 912 N N . GLN A 1 108 ? 7.232 -8.717 -6.583 1.00 50.38 108 GLN A N 1
ATOM 913 C CA . GLN A 1 108 ? 7.576 -9.662 -5.512 1.00 50.38 108 GLN A CA 1
ATOM 914 C C . GLN A 1 108 ? 9.093 -9.849 -5.344 1.00 50.38 108 GLN A C 1
ATOM 916 O O . GLN A 1 108 ? 9.550 -10.059 -4.227 1.00 50.38 108 GLN A O 1
ATOM 921 N N . ASN A 1 109 ? 9.887 -9.757 -6.417 1.00 46.56 109 ASN A N 1
ATOM 922 C CA . ASN A 1 109 ? 11.312 -10.119 -6.381 1.00 46.56 109 ASN A CA 1
ATOM 923 C C . ASN A 1 109 ? 12.265 -8.981 -5.972 1.00 46.56 109 ASN A C 1
ATOM 925 O O . ASN A 1 109 ? 13.443 -9.239 -5.751 1.00 46.56 109 ASN A O 1
ATOM 929 N N . TYR A 1 110 ? 11.787 -7.739 -5.855 1.00 48.03 110 TYR A N 1
ATOM 930 C CA . TYR A 1 110 ? 12.634 -6.583 -5.498 1.00 48.03 110 TYR A CA 1
ATOM 931 C C . TYR A 1 110 ? 12.038 -5.658 -4.420 1.00 48.03 110 TYR A C 1
ATOM 933 O O . TYR A 1 110 ? 12.610 -4.612 -4.124 1.00 48.03 110 TYR A O 1
ATOM 941 N N . TYR A 1 111 ? 10.900 -6.058 -3.843 1.00 41.31 111 TYR A N 1
ATOM 942 C CA . TYR A 1 111 ? 10.157 -5.542 -2.682 1.00 41.31 111 TYR A CA 1
ATOM 943 C C . TYR A 1 111 ? 9.815 -4.051 -2.544 1.00 41.31 111 TYR A C 1
ATOM 945 O O . TYR A 1 111 ? 8.762 -3.752 -1.992 1.00 41.31 111 TYR A O 1
ATOM 953 N N . ILE A 1 112 ? 10.587 -3.101 -3.057 1.00 52.66 112 ILE A N 1
ATOM 954 C CA . ILE A 1 112 ? 10.192 -1.695 -3.184 1.00 52.66 112 ILE A CA 1
ATOM 955 C C . ILE A 1 112 ? 11.034 -1.149 -4.326 1.00 52.66 112 ILE A C 1
ATOM 957 O O . ILE A 1 112 ? 12.230 -0.919 -4.148 1.00 52.66 112 ILE A O 1
ATOM 961 N N . SER A 1 113 ? 10.466 -1.002 -5.526 1.00 61.03 113 SER A N 1
ATOM 962 C CA . SER A 1 113 ? 11.262 -0.501 -6.646 1.00 61.03 113 SER A CA 1
ATOM 963 C C . SER A 1 113 ? 11.921 0.821 -6.240 1.00 61.03 113 SER A C 1
ATOM 965 O O . SER A 1 113 ? 11.312 1.658 -5.564 1.00 61.03 113 SER A O 1
ATOM 967 N N . SER A 1 114 ? 13.176 1.013 -6.640 1.00 58.91 114 SER A N 1
ATOM 968 C CA . SER A 1 114 ? 13.922 2.269 -6.501 1.00 58.91 114 SER A CA 1
ATOM 969 C C . SER A 1 114 ? 13.058 3.480 -6.883 1.00 58.91 114 SER A C 1
ATOM 971 O O . SER A 1 114 ? 13.151 4.526 -6.251 1.00 58.91 114 SER A O 1
ATOM 973 N N . SER A 1 115 ? 12.139 3.307 -7.836 1.00 62.03 115 SER A N 1
ATOM 974 C CA . SER A 1 115 ? 11.077 4.241 -8.228 1.00 62.03 115 SER A CA 1
ATOM 975 C C . SER A 1 115 ? 10.045 4.534 -7.133 1.00 62.03 115 SER A C 1
ATOM 977 O O . SER A 1 115 ? 9.811 5.707 -6.857 1.00 62.03 115 SER A O 1
ATOM 979 N N . ILE A 1 116 ? 9.446 3.535 -6.472 1.00 66.06 116 ILE A N 1
ATOM 980 C CA . ILE A 1 116 ? 8.519 3.761 -5.345 1.00 66.06 116 ILE A CA 1
ATOM 981 C C . ILE A 1 116 ? 9.246 4.477 -4.198 1.00 66.06 116 ILE A C 1
ATOM 983 O O . ILE A 1 116 ? 8.744 5.482 -3.695 1.00 66.06 116 ILE A O 1
ATOM 987 N N . LEU A 1 117 ? 10.452 4.026 -3.829 1.00 67.69 117 LEU A N 1
ATOM 988 C CA . LEU A 1 117 ? 11.260 4.699 -2.804 1.00 67.69 117 LEU A CA 1
ATOM 989 C C . LEU A 1 117 ? 11.627 6.127 -3.210 1.00 67.69 117 LEU A C 1
ATOM 991 O O . LEU A 1 117 ? 11.554 7.029 -2.380 1.00 67.69 117 LEU A O 1
ATOM 995 N N . ALA A 1 118 ? 11.973 6.368 -4.475 1.00 62.81 118 ALA A N 1
ATOM 996 C CA . ALA A 1 118 ? 12.268 7.707 -4.970 1.00 62.81 118 ALA A CA 1
ATOM 997 C C . ALA A 1 118 ? 11.026 8.607 -4.950 1.00 62.81 118 ALA A C 1
ATOM 999 O O . ALA A 1 118 ? 11.116 9.755 -4.516 1.00 62.81 118 ALA A O 1
ATOM 1000 N N . PHE A 1 119 ? 9.850 8.098 -5.330 1.00 68.94 119 PHE A N 1
ATOM 1001 C CA . PHE A 1 119 ? 8.600 8.850 -5.227 1.00 68.94 119 PHE A CA 1
ATOM 1002 C C . PHE A 1 119 ? 8.266 9.230 -3.788 1.00 68.94 119 PHE A C 1
ATOM 1004 O O . PHE A 1 119 ? 7.793 10.340 -3.563 1.00 68.94 119 PHE A O 1
ATOM 1011 N N . ILE A 1 120 ? 8.531 8.352 -2.822 1.00 65.25 120 ILE A N 1
ATOM 1012 C CA . ILE A 1 120 ? 8.259 8.605 -1.403 1.00 65.25 120 ILE A CA 1
ATOM 1013 C C . ILE A 1 120 ? 9.308 9.557 -0.814 1.00 65.25 120 ILE A C 1
ATOM 1015 O O . ILE A 1 120 ? 8.961 10.626 -0.317 1.00 65.25 120 ILE A O 1
ATOM 1019 N N . ASN A 1 121 ? 10.587 9.192 -0.900 1.00 70.69 121 ASN A N 1
ATOM 1020 C CA . ASN A 1 121 ? 11.662 9.835 -0.144 1.00 70.69 121 ASN A CA 1
ATOM 1021 C C . ASN A 1 121 ? 12.266 11.041 -0.865 1.00 70.69 121 ASN A C 1
ATOM 1023 O O . ASN A 1 121 ? 12.591 12.037 -0.223 1.00 70.69 121 ASN A O 1
ATOM 1027 N N . ARG A 1 122 ? 12.422 10.970 -2.193 1.00 70.44 122 ARG A N 1
ATOM 1028 C CA . ARG A 1 122 ? 13.103 12.018 -2.970 1.00 70.44 122 ARG A CA 1
ATOM 1029 C C . ARG A 1 122 ? 12.130 13.042 -3.539 1.00 70.44 122 ARG A C 1
ATOM 1031 O O . ARG A 1 122 ? 12.386 14.237 -3.455 1.00 70.44 122 ARG A O 1
ATOM 1038 N N . TYR A 1 123 ? 11.015 12.588 -4.106 1.00 76.25 123 TYR A N 1
ATOM 1039 C CA . TYR A 1 123 ? 10.092 13.454 -4.847 1.00 76.25 123 TYR A CA 1
ATOM 1040 C C . TYR A 1 123 ? 8.817 13.809 -4.078 1.00 76.25 123 TYR A C 1
ATOM 1042 O O . TYR A 1 123 ? 8.077 14.689 -4.516 1.00 76.25 123 TYR A O 1
ATOM 1050 N N . LYS A 1 124 ? 8.544 13.140 -2.948 1.00 79.69 124 LYS A N 1
ATOM 1051 C CA . LYS A 1 124 ? 7.331 13.319 -2.127 1.00 79.69 124 LYS A CA 1
ATOM 1052 C C . LYS A 1 124 ? 6.021 13.221 -2.940 1.00 79.69 124 LYS A C 1
ATOM 1054 O O . LYS A 1 124 ? 5.024 13.867 -2.627 1.00 79.69 124 LYS A O 1
ATOM 1059 N N . LYS A 1 125 ? 6.002 12.403 -4.001 1.00 81.88 125 LYS A N 1
ATOM 1060 C CA . LYS A 1 125 ? 4.853 12.146 -4.891 1.00 81.88 125 LYS A CA 1
ATOM 1061 C C . LYS A 1 125 ? 4.090 10.890 -4.446 1.00 81.88 125 LYS A C 1
ATOM 1063 O O . LYS A 1 125 ? 4.043 9.880 -5.150 1.00 81.88 125 LYS A O 1
ATOM 1068 N N . TYR A 1 126 ? 3.456 10.956 -3.276 1.00 81.81 126 TYR A N 1
ATOM 1069 C CA . TYR A 1 126 ? 2.779 9.807 -2.652 1.00 81.81 126 TYR A CA 1
ATOM 1070 C C . TYR A 1 126 ? 1.618 9.232 -3.483 1.00 81.81 126 TYR A C 1
ATOM 1072 O O . TYR A 1 126 ? 1.406 8.023 -3.473 1.00 81.81 126 TYR A O 1
ATOM 1080 N N . ASN A 1 127 ? 0.913 10.053 -4.272 1.00 82.38 127 ASN A N 1
ATOM 1081 C CA . ASN A 1 127 ? -0.168 9.585 -5.158 1.00 82.38 127 ASN A CA 1
ATOM 1082 C C . ASN A 1 127 ? 0.340 8.662 -6.278 1.00 82.38 127 ASN A C 1
ATOM 1084 O O . ASN A 1 127 ? -0.303 7.662 -6.608 1.00 82.38 127 ASN A O 1
ATOM 1088 N N . MET A 1 128 ? 1.507 8.981 -6.848 1.00 82.69 128 MET A N 1
ATOM 1089 C CA . MET A 1 128 ? 2.146 8.158 -7.879 1.00 82.69 128 MET A CA 1
ATOM 1090 C C . MET A 1 128 ? 2.644 6.845 -7.274 1.00 82.69 128 MET A C 1
ATOM 1092 O O . MET A 1 128 ? 2.354 5.776 -7.809 1.00 82.69 128 MET A O 1
ATOM 1096 N N . ALA A 1 129 ? 3.303 6.917 -6.111 1.00 80.25 129 ALA A N 1
ATOM 1097 C CA . ALA A 1 129 ? 3.735 5.736 -5.366 1.00 80.25 129 ALA A CA 1
ATOM 1098 C C . ALA A 1 129 ? 2.553 4.813 -5.023 1.00 80.25 129 ALA A C 1
ATOM 1100 O O . ALA A 1 129 ? 2.605 3.617 -5.294 1.00 80.25 129 ALA A O 1
ATOM 1101 N N . SER A 1 130 ? 1.461 5.378 -4.502 1.00 83.50 130 SER A N 1
ATOM 1102 C CA . SER A 1 130 ? 0.245 4.634 -4.167 1.00 83.50 130 SER A CA 1
ATOM 1103 C C . SER A 1 130 ? -0.366 3.940 -5.386 1.00 83.50 130 SER A C 1
ATOM 1105 O O . SER A 1 130 ? -0.745 2.778 -5.314 1.00 83.50 130 SER A O 1
ATOM 1107 N N . SER A 1 131 ? -0.412 4.609 -6.539 1.00 81.50 131 SER A N 1
ATOM 1108 C CA . SER A 1 131 ? -0.987 4.024 -7.759 1.00 81.50 131 SER A CA 1
ATOM 1109 C C . SER A 1 131 ? -0.189 2.822 -8.275 1.00 81.50 131 SER A C 1
ATOM 1111 O O . SER A 1 131 ? -0.786 1.851 -8.740 1.00 81.50 131 SER A O 1
ATOM 1113 N N . ILE A 1 132 ? 1.143 2.858 -8.154 1.00 77.38 132 ILE A N 1
ATOM 1114 C CA . ILE A 1 132 ? 2.009 1.715 -8.478 1.00 77.38 132 ILE A CA 1
ATOM 1115 C C . ILE A 1 132 ? 1.809 0.591 -7.451 1.00 77.38 132 ILE A C 1
ATOM 1117 O O . ILE A 1 132 ? 1.663 -0.568 -7.835 1.00 77.38 132 ILE A O 1
ATOM 1121 N N . LEU A 1 133 ? 1.756 0.930 -6.158 1.00 80.75 133 LEU A N 1
ATOM 1122 C CA . LEU A 1 133 ? 1.531 -0.036 -5.078 1.00 80.75 133 LEU A CA 1
ATOM 1123 C C . LEU A 1 133 ? 0.182 -0.753 -5.212 1.00 80.75 133 LEU A C 1
ATOM 1125 O O . LEU A 1 133 ? 0.134 -1.958 -4.990 1.00 80.75 133 LEU A O 1
ATOM 1129 N N . VAL A 1 134 ? -0.883 -0.055 -5.629 1.00 83.88 134 VAL A N 1
ATOM 1130 C CA . VAL A 1 134 ? -2.192 -0.671 -5.907 1.00 83.88 134 VAL A CA 1
ATOM 1131 C C . VAL A 1 134 ? -2.052 -1.786 -6.940 1.00 83.88 134 VAL A C 1
ATOM 1133 O O . VAL A 1 134 ? -2.426 -2.915 -6.643 1.00 83.88 134 VAL A O 1
ATOM 1136 N N . LYS A 1 135 ? -1.450 -1.503 -8.106 1.00 78.12 135 LYS A N 1
ATOM 1137 C CA . LYS A 1 135 ? -1.227 -2.532 -9.135 1.00 78.12 135 LYS A CA 1
ATOM 1138 C C . LYS A 1 135 ? -0.393 -3.690 -8.576 1.00 78.12 135 LYS A C 1
ATOM 1140 O O . LYS A 1 135 ? -0.707 -4.850 -8.806 1.00 78.12 135 LYS A O 1
ATOM 1145 N N . GLY A 1 136 ? 0.654 -3.383 -7.809 1.00 76.44 136 GLY A N 1
ATOM 1146 C CA . GLY A 1 136 ? 1.504 -4.407 -7.202 1.00 76.44 136 GLY A CA 1
ATOM 1147 C C . GLY A 1 136 ? 0.765 -5.348 -6.262 1.00 76.44 136 GLY A C 1
ATOM 1148 O O . GLY A 1 136 ? 0.986 -6.555 -6.327 1.00 76.44 136 GLY A O 1
ATOM 1149 N N . VAL A 1 137 ? -0.127 -4.809 -5.433 1.00 80.44 137 VAL A N 1
ATOM 1150 C CA . VAL A 1 137 ? -0.962 -5.590 -4.517 1.00 80.44 137 VAL A CA 1
ATOM 1151 C C . VAL A 1 137 ? -2.046 -6.369 -5.266 1.00 80.44 137 VAL A C 1
ATOM 1153 O O . VAL A 1 137 ? -2.261 -7.529 -4.934 1.00 80.44 137 VAL A O 1
ATOM 1156 N N . GLU A 1 138 ? -2.677 -5.799 -6.300 1.00 80.00 138 GLU A N 1
ATOM 1157 C CA . GLU A 1 138 ? -3.693 -6.490 -7.120 1.00 80.00 138 GLU A CA 1
ATOM 1158 C C . GLU A 1 138 ? -3.145 -7.798 -7.724 1.00 80.00 138 GLU A C 1
ATOM 1160 O O . GLU A 1 138 ? -3.829 -8.821 -7.707 1.00 80.00 138 GLU A O 1
ATOM 1165 N N . TYR A 1 139 ? -1.889 -7.798 -8.181 1.00 73.75 139 TYR A N 1
ATOM 1166 C CA . TYR A 1 139 ? -1.231 -8.991 -8.728 1.00 73.75 139 TYR A CA 1
ATOM 1167 C C . TYR A 1 139 ? -0.573 -9.898 -7.681 1.00 73.75 139 TYR A C 1
ATOM 1169 O O . TYR A 1 139 ? -0.293 -11.060 -7.965 1.00 73.75 139 TYR A O 1
ATOM 1177 N N . ASN A 1 140 ? -0.297 -9.383 -6.481 1.00 75.00 140 ASN A N 1
ATOM 1178 C CA . ASN A 1 140 ? 0.442 -10.093 -5.436 1.00 75.00 140 ASN A CA 1
ATOM 1179 C C . ASN A 1 140 ? -0.269 -9.954 -4.086 1.00 75.00 140 ASN A C 1
ATOM 1181 O O . ASN A 1 140 ? 0.338 -9.525 -3.101 1.00 75.00 140 ASN A O 1
ATOM 1185 N N . LYS A 1 141 ? -1.556 -10.320 -4.044 1.00 77.62 141 LYS A N 1
ATOM 1186 C CA . LYS A 1 141 ? -2.431 -10.120 -2.878 1.00 77.62 141 LYS A CA 1
ATOM 1187 C C . LYS A 1 141 ? -1.859 -10.690 -1.584 1.00 77.62 141 LYS A C 1
ATOM 1189 O O . LYS A 1 141 ? -2.042 -10.078 -0.540 1.00 77.62 141 LYS A O 1
ATOM 1194 N N . GLU A 1 142 ? -1.122 -11.801 -1.645 1.00 78.44 142 GLU A N 1
ATOM 1195 C CA . GLU A 1 142 ? -0.521 -12.465 -0.477 1.00 78.44 142 GLU A CA 1
ATOM 1196 C C . GLU A 1 142 ? 0.741 -11.781 0.079 1.00 78.44 142 GLU A C 1
ATOM 1198 O O . GLU A 1 142 ? 1.193 -12.116 1.173 1.00 78.44 142 GLU A O 1
ATOM 1203 N N . ASN A 1 143 ? 1.320 -10.810 -0.633 1.00 78.38 143 ASN A N 1
ATOM 1204 C CA . ASN A 1 143 ? 2.557 -10.159 -0.212 1.00 78.38 143 ASN A CA 1
ATOM 1205 C C . ASN A 1 143 ? 2.303 -9.145 0.918 1.00 78.38 143 ASN A C 1
ATOM 1207 O O . ASN A 1 143 ? 1.885 -8.008 0.685 1.00 78.38 143 ASN A O 1
ATOM 1211 N N . GLU A 1 144 ? 2.610 -9.551 2.149 1.00 78.75 144 GLU A N 1
ATOM 1212 C CA . GLU A 1 144 ? 2.402 -8.754 3.360 1.00 78.75 144 GLU A CA 1
ATOM 1213 C C . GLU A 1 144 ? 3.080 -7.375 3.304 1.00 78.75 144 GLU A C 1
ATOM 1215 O O . GLU A 1 144 ? 2.474 -6.370 3.688 1.00 78.75 144 GLU A O 1
ATOM 1220 N N . LEU A 1 145 ? 4.316 -7.297 2.795 1.00 77.50 145 LEU A N 1
ATOM 1221 C CA . LEU A 1 145 ? 5.059 -6.038 2.747 1.00 77.50 145 LEU A CA 1
ATOM 1222 C C . LEU A 1 145 ? 4.376 -5.039 1.805 1.00 77.50 145 LEU A C 1
ATOM 1224 O O . LEU A 1 145 ? 4.144 -3.895 2.196 1.00 77.50 145 LEU A O 1
ATOM 1228 N N . LEU A 1 146 ? 3.991 -5.470 0.599 1.00 79.12 146 LEU A N 1
ATOM 1229 C CA . LEU A 1 146 ? 3.295 -4.615 -0.369 1.00 79.12 146 LEU A CA 1
ATOM 1230 C C . LEU A 1 146 ? 1.973 -4.087 0.198 1.00 79.12 146 LEU A C 1
ATOM 1232 O O . LEU A 1 146 ? 1.691 -2.893 0.068 1.00 79.12 146 LEU A O 1
ATOM 1236 N N . ARG A 1 147 ? 1.200 -4.935 0.891 1.00 83.38 147 ARG A N 1
ATOM 1237 C CA . ARG A 1 147 ? -0.043 -4.514 1.555 1.00 83.38 147 ARG A CA 1
ATOM 1238 C C . ARG A 1 147 ? 0.210 -3.444 2.624 1.00 83.38 147 ARG A C 1
ATOM 1240 O O . ARG A 1 147 ? -0.491 -2.431 2.660 1.00 83.38 147 ARG A O 1
ATOM 1247 N N . LYS A 1 148 ? 1.244 -3.618 3.458 1.00 77.75 148 LYS A N 1
ATOM 1248 C CA . LYS A 1 148 ? 1.629 -2.631 4.485 1.00 77.75 148 LYS A CA 1
ATOM 1249 C C . LYS A 1 148 ? 2.063 -1.298 3.869 1.00 77.75 148 LYS A C 1
ATOM 1251 O O . LYS A 1 148 ? 1.583 -0.247 4.299 1.00 77.75 148 LYS A O 1
ATOM 1256 N N . TYR A 1 149 ? 2.914 -1.320 2.840 1.00 79.00 149 TYR A N 1
ATOM 1257 C CA . TYR A 1 149 ? 3.329 -0.099 2.134 1.00 79.00 149 TYR A CA 1
ATOM 1258 C C . TYR A 1 149 ? 2.150 0.608 1.471 1.00 79.00 149 TYR A C 1
ATOM 1260 O O . TYR A 1 149 ? 2.066 1.834 1.544 1.00 79.00 149 TYR A O 1
ATOM 1268 N N . LEU A 1 150 ? 1.221 -0.138 0.868 1.00 85.25 150 LEU A N 1
ATOM 1269 C CA . LEU A 1 150 ? 0.020 0.429 0.265 1.00 85.25 150 LEU A CA 1
ATOM 1270 C C . LEU A 1 150 ? -0.811 1.210 1.294 1.00 85.25 150 LEU A C 1
ATOM 1272 O O . LEU A 1 150 ? -1.207 2.341 1.016 1.00 85.25 150 LEU A O 1
ATOM 1276 N N . ILE A 1 151 ? -1.017 0.666 2.499 1.00 80.88 151 ILE A N 1
ATOM 1277 C CA . ILE A 1 151 ? -1.749 1.378 3.556 1.00 80.88 151 ILE A CA 1
ATOM 1278 C C . ILE A 1 151 ? -0.998 2.623 4.026 1.00 80.88 151 ILE A C 1
ATOM 1280 O O . ILE A 1 151 ? -1.582 3.705 4.116 1.00 80.88 151 ILE A O 1
ATOM 1284 N N . VAL A 1 152 ? 0.294 2.494 4.326 1.00 77.69 152 VAL A N 1
ATOM 1285 C CA . VAL A 1 152 ? 1.075 3.610 4.872 1.00 77.69 152 VAL A CA 1
ATOM 1286 C C . VAL A 1 152 ? 1.195 4.744 3.854 1.00 77.69 152 VAL A C 1
ATOM 1288 O O . VAL A 1 152 ? 0.993 5.906 4.193 1.00 77.69 152 VAL A O 1
ATOM 1291 N N . ILE A 1 153 ? 1.491 4.432 2.596 1.00 77.69 153 ILE A N 1
ATOM 1292 C CA . ILE A 1 153 ? 1.732 5.448 1.568 1.00 77.69 153 ILE A CA 1
ATOM 1293 C C . ILE A 1 153 ? 0.425 5.932 0.952 1.00 77.69 153 ILE A C 1
ATOM 1295 O O . ILE A 1 153 ? 0.202 7.136 0.869 1.00 77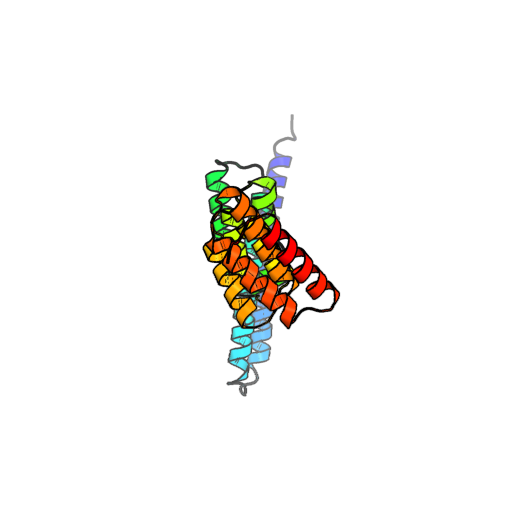.69 153 ILE A O 1
ATOM 1299 N N . GLY A 1 154 ? -0.452 5.016 0.551 1.00 75.62 154 GLY A N 1
ATOM 1300 C CA . GLY A 1 154 ? -1.715 5.350 -0.098 1.00 75.62 154 GLY A CA 1
ATOM 1301 C C . GLY A 1 154 ? -2.796 5.833 0.861 1.00 75.62 154 GLY A C 1
ATOM 1302 O O . GLY A 1 154 ? -3.564 6.724 0.509 1.00 75.62 154 GLY A O 1
ATOM 1303 N N . GLY A 1 155 ? -2.843 5.289 2.079 1.00 72.12 155 GLY A N 1
ATOM 1304 C CA . GLY A 1 155 ? -3.848 5.653 3.075 1.00 72.12 155 GLY A CA 1
ATOM 1305 C C . GLY A 1 155 ? -3.502 6.879 3.913 1.00 72.12 155 GLY A C 1
ATOM 1306 O O . GLY A 1 155 ? -4.375 7.727 4.116 1.00 72.12 155 GLY A O 1
ATOM 1307 N N . LEU A 1 156 ? -2.247 6.994 4.374 1.00 73.06 156 LEU A N 1
ATOM 1308 C CA . LEU A 1 156 ? -1.828 8.066 5.295 1.00 73.06 156 LEU A CA 1
ATOM 1309 C C . LEU A 1 156 ? -1.214 9.290 4.615 1.00 73.06 156 LEU A C 1
ATOM 1311 O O . LEU A 1 156 ? -1.233 10.372 5.197 1.00 73.06 156 LEU A O 1
ATOM 1315 N N . LYS A 1 157 ? -0.596 9.125 3.441 1.00 75.62 157 LYS A N 1
ATOM 1316 C CA . LYS A 1 157 ? 0.148 10.203 2.760 1.00 75.62 157 LYS A CA 1
ATOM 1317 C C . LYS A 1 157 ? -0.403 10.548 1.377 1.00 75.62 157 LYS A C 1
ATOM 1319 O O . LYS A 1 157 ? -0.109 11.625 0.865 1.00 75.62 157 LYS A O 1
ATOM 1324 N N . GLY A 1 158 ? -1.164 9.641 0.772 1.00 68.94 158 GLY A N 1
ATOM 1325 C CA . GLY A 1 158 ? -1.802 9.812 -0.526 1.00 68.94 158 GLY A CA 1
ATOM 1326 C C . GLY A 1 158 ? -3.252 10.288 -0.424 1.00 68.94 158 GLY A C 1
ATOM 1327 O O . GLY A 1 158 ? -3.945 10.083 0.572 1.00 68.94 158 GLY A O 1
ATOM 1328 N N . ASN A 1 159 ? -3.729 10.876 -1.517 1.00 74.00 159 ASN A N 1
ATOM 1329 C CA . ASN A 1 159 ? -5.103 11.348 -1.677 1.00 74.00 159 ASN A CA 1
ATOM 1330 C C . ASN A 1 159 ? -6.009 10.318 -2.374 1.00 74.00 159 ASN A C 1
ATOM 1332 O O . ASN A 1 159 ? -7.185 10.590 -2.574 1.00 74.00 159 ASN A O 1
ATOM 1336 N N . ASN A 1 160 ? -5.503 9.134 -2.741 1.00 78.00 160 ASN A N 1
ATOM 1337 C CA . ASN A 1 160 ? -6.255 8.108 -3.482 1.00 78.00 160 ASN A CA 1
ATOM 1338 C C . ASN A 1 160 ? -6.807 6.981 -2.588 1.00 78.00 160 ASN A C 1
ATOM 1340 O O . ASN A 1 160 ? -6.904 5.829 -3.021 1.00 78.00 160 ASN A O 1
ATOM 1344 N N . PHE A 1 161 ? -7.136 7.295 -1.335 1.00 83.81 161 PHE A N 1
ATOM 1345 C CA . PHE A 1 161 ? -7.477 6.279 -0.342 1.00 83.81 161 PHE A CA 1
ATOM 1346 C C . PHE A 1 161 ? -8.706 5.449 -0.696 1.00 83.81 161 PHE A C 1
ATOM 1348 O O . PHE A 1 161 ? -8.707 4.272 -0.377 1.00 83.81 161 PHE A O 1
ATOM 1355 N N . ASP A 1 162 ? -9.686 5.981 -1.423 1.00 85.19 162 ASP A N 1
ATOM 1356 C CA . ASP A 1 162 ? -10.852 5.188 -1.841 1.00 85.19 162 ASP A CA 1
ATOM 1357 C C . ASP A 1 162 ? -10.436 3.981 -2.698 1.00 85.19 162 ASP A C 1
ATOM 1359 O O . ASP A 1 162 ? -10.939 2.868 -2.538 1.00 85.19 162 ASP A O 1
ATOM 1363 N N . LYS A 1 163 ? -9.435 4.168 -3.571 1.00 85.50 163 LYS A N 1
ATOM 1364 C CA . LYS A 1 163 ? -8.878 3.078 -4.381 1.00 85.50 163 LYS A CA 1
ATOM 1365 C C . LYS A 1 163 ? -8.107 2.079 -3.518 1.00 85.50 163 LYS A C 1
ATOM 1367 O O . LYS A 1 163 ? -8.207 0.878 -3.751 1.00 85.50 163 LYS A O 1
ATOM 1372 N N . VAL A 1 164 ? -7.350 2.578 -2.542 1.00 86.69 164 VAL A N 1
ATOM 1373 C CA . VAL A 1 164 ? -6.586 1.768 -1.579 1.00 86.69 164 VAL A CA 1
ATOM 1374 C C . VAL A 1 164 ? -7.532 0.920 -0.726 1.00 86.69 164 VAL A C 1
ATOM 1376 O O . VAL A 1 164 ? -7.339 -0.285 -0.602 1.00 86.69 164 VAL A O 1
ATOM 1379 N N . GLU A 1 165 ? -8.582 1.539 -0.193 1.00 88.62 165 GLU A N 1
ATOM 1380 C CA . GLU A 1 165 ? -9.620 0.912 0.616 1.00 88.62 165 GLU A CA 1
ATOM 1381 C C . GLU A 1 165 ? -10.322 -0.202 -0.159 1.00 88.62 165 GLU A C 1
ATOM 1383 O O . GLU A 1 165 ? -10.463 -1.302 0.366 1.00 88.62 165 GLU A O 1
ATOM 1388 N N . ARG A 1 166 ? -10.712 0.042 -1.417 1.00 90.19 166 ARG A N 1
ATOM 1389 C CA . ARG A 1 166 ? -11.344 -0.982 -2.260 1.00 90.19 166 ARG A CA 1
ATOM 1390 C C . ARG A 1 166 ? -10.474 -2.237 -2.388 1.00 90.19 166 ARG A C 1
ATOM 1392 O O . ARG A 1 166 ? -10.954 -3.329 -2.113 1.00 90.19 166 ARG A O 1
ATOM 1399 N N . VAL A 1 167 ? -9.195 -2.072 -2.731 1.00 86.81 167 VAL A N 1
ATOM 1400 C CA . VAL A 1 167 ? -8.251 -3.191 -2.914 1.00 86.81 167 VAL A CA 1
ATOM 1401 C C . VAL A 1 167 ? -8.022 -3.949 -1.606 1.00 86.81 167 VAL A C 1
ATOM 1403 O O . VAL A 1 167 ? -7.989 -5.175 -1.591 1.00 86.81 167 VAL A O 1
ATOM 1406 N N . ILE A 1 168 ? -7.902 -3.241 -0.482 1.00 87.50 168 ILE A N 1
ATOM 1407 C CA . ILE A 1 168 ? -7.741 -3.881 0.831 1.00 87.50 168 ILE A CA 1
ATOM 1408 C C . ILE A 1 168 ? -9.001 -4.653 1.222 1.00 87.50 168 ILE A C 1
ATOM 1410 O O . ILE A 1 168 ? -8.896 -5.766 1.729 1.00 87.50 168 ILE A O 1
ATOM 1414 N N . ASN A 1 169 ? -10.185 -4.096 0.970 1.00 88.38 169 ASN A N 1
ATOM 1415 C CA . ASN A 1 169 ? -11.448 -4.764 1.269 1.00 88.38 169 ASN A CA 1
ATOM 1416 C C . ASN A 1 169 ? -11.625 -6.042 0.440 1.00 88.38 169 ASN A C 1
ATOM 1418 O O . ASN A 1 169 ? -12.114 -7.034 0.971 1.00 88.38 169 ASN A O 1
ATOM 1422 N N . GLU A 1 170 ? -11.202 -6.039 -0.828 1.00 89.00 170 GLU A N 1
ATOM 1423 C CA . GLU A 1 170 ? -11.173 -7.243 -1.670 1.00 89.00 170 GLU A CA 1
ATOM 1424 C C . GLU A 1 170 ? -10.302 -8.343 -1.032 1.00 89.00 170 GLU A C 1
ATOM 1426 O O . GLU A 1 170 ? -10.754 -9.477 -0.906 1.00 89.00 170 GLU A O 1
ATOM 1431 N N . ILE A 1 171 ? -9.112 -8.001 -0.523 1.00 85.81 171 ILE A N 1
ATOM 1432 C CA . ILE A 1 171 ? -8.224 -8.952 0.176 1.00 85.81 171 ILE A CA 1
ATOM 1433 C C . ILE A 1 171 ? -8.861 -9.461 1.476 1.00 85.81 171 ILE A C 1
ATOM 1435 O O . ILE A 1 171 ? -8.839 -10.657 1.758 1.00 85.81 171 ILE A O 1
ATOM 1439 N N . LEU A 1 172 ? -9.455 -8.565 2.268 1.00 86.88 172 LEU A N 1
ATOM 1440 C CA . LEU A 1 172 ? -10.067 -8.917 3.552 1.00 86.88 172 LEU A CA 1
ATOM 1441 C C . LEU A 1 172 ? -11.329 -9.781 3.414 1.00 86.88 172 LEU A C 1
ATOM 1443 O O . LEU A 1 172 ? -11.694 -10.465 4.370 1.00 86.88 172 LEU A O 1
ATOM 1447 N N . ASN A 1 173 ? -11.990 -9.756 2.253 1.00 84.88 173 ASN A N 1
ATOM 1448 C CA . ASN A 1 173 ? -13.102 -10.655 1.944 1.00 84.88 173 ASN A CA 1
ATOM 1449 C C . ASN A 1 173 ? -12.629 -12.091 1.667 1.00 84.88 173 ASN A C 1
ATOM 1451 O O . ASN A 1 173 ? -13.376 -13.029 1.932 1.00 84.88 173 ASN A O 1
ATOM 1455 N N . GLU A 1 174 ? -11.410 -12.264 1.149 1.00 83.88 174 GLU A N 1
ATOM 1456 C CA . GLU A 1 174 ? -10.813 -13.577 0.869 1.00 83.88 174 GLU A CA 1
ATOM 1457 C C . GLU A 1 174 ? -10.162 -14.173 2.127 1.00 83.88 174 GLU A C 1
ATOM 1459 O O . GLU A 1 174 ? -10.303 -15.363 2.410 1.00 83.88 174 GLU A O 1
ATOM 1464 N N . ARG A 1 175 ? -9.472 -13.341 2.916 1.00 81.75 175 ARG A N 1
ATOM 1465 C CA . ARG A 1 175 ? -8.770 -13.763 4.130 1.00 81.75 175 ARG A CA 1
ATOM 1466 C C . ARG A 1 175 ? -8.749 -12.649 5.166 1.00 81.75 175 ARG A C 1
ATOM 1468 O O . ARG A 1 175 ? -8.272 -11.546 4.908 1.00 81.75 175 ARG A O 1
ATOM 1475 N N . TYR A 1 176 ? -9.161 -12.968 6.392 1.00 81.38 176 TYR A N 1
ATOM 1476 C CA . TYR A 1 176 ? -8.985 -12.045 7.509 1.00 81.38 176 TYR A CA 1
ATOM 1477 C C . TYR A 1 176 ? -7.496 -11.885 7.843 1.00 81.38 176 TYR A C 1
ATOM 1479 O O . TYR A 1 176 ? -6.848 -12.815 8.322 1.00 81.38 176 TYR A O 1
ATOM 1487 N N . ASP A 1 177 ? -6.971 -10.683 7.616 1.00 86.88 177 ASP A N 1
ATOM 1488 C CA . ASP A 1 177 ? -5.633 -10.261 8.030 1.00 86.88 177 ASP A CA 1
ATOM 1489 C C . ASP A 1 177 ? -5.776 -9.212 9.143 1.00 86.88 177 ASP A C 1
ATOM 1491 O O . ASP A 1 177 ? -6.081 -8.043 8.899 1.00 86.88 177 ASP A O 1
ATOM 1495 N N . ILE A 1 178 ? -5.617 -9.655 10.394 1.00 90.38 178 ILE A N 1
ATOM 1496 C CA . ILE A 1 178 ? -5.821 -8.817 11.585 1.00 90.38 178 ILE A CA 1
ATOM 1497 C C . ILE A 1 178 ? -4.844 -7.639 11.623 1.00 90.38 178 ILE A C 1
ATOM 1499 O O . ILE A 1 178 ? -5.233 -6.534 12.006 1.00 90.38 178 ILE A O 1
ATOM 1503 N N . GLU A 1 179 ? -3.598 -7.841 11.199 1.00 87.88 179 GLU A N 1
ATOM 1504 C CA . GLU A 1 179 ? -2.608 -6.765 11.150 1.00 87.88 179 GLU A CA 1
ATOM 1505 C C . GLU A 1 179 ? -2.996 -5.726 10.101 1.00 87.88 179 GLU A C 1
ATOM 1507 O O . GLU A 1 179 ? -3.016 -4.527 10.391 1.00 87.88 179 GLU A O 1
ATOM 1512 N N . LEU A 1 180 ? -3.412 -6.168 8.912 1.00 87.56 180 LEU A N 1
ATOM 1513 C CA . LEU A 1 180 ? -3.915 -5.275 7.870 1.00 87.56 180 LEU A CA 1
ATOM 1514 C C . LEU A 1 180 ? -5.119 -4.452 8.347 1.00 87.56 180 LEU A C 1
ATOM 1516 O O . LEU A 1 180 ? -5.185 -3.244 8.104 1.00 87.56 180 LEU A O 1
ATOM 1520 N N . ILE A 1 181 ? -6.035 -5.083 9.085 1.00 91.56 181 ILE A N 1
ATOM 1521 C CA . ILE A 1 181 ? -7.195 -4.415 9.680 1.00 91.56 181 ILE A CA 1
ATOM 1522 C C . ILE A 1 181 ? -6.760 -3.342 10.689 1.00 91.56 181 ILE A C 1
ATOM 1524 O O . ILE A 1 181 ? -7.279 -2.226 10.645 1.00 91.56 181 ILE A O 1
ATOM 1528 N N . LYS A 1 182 ? -5.795 -3.627 11.575 1.00 91.06 182 LYS A N 1
ATOM 1529 C CA . LYS A 1 182 ? -5.272 -2.633 12.534 1.00 91.06 182 LYS A CA 1
ATOM 1530 C C . LYS A 1 182 ? -4.675 -1.418 11.823 1.00 91.06 182 LYS A C 1
ATOM 1532 O O . LYS A 1 182 ? -4.910 -0.282 12.240 1.00 91.06 182 LYS A O 1
ATOM 1537 N N . TYR A 1 183 ? -3.935 -1.634 10.736 1.00 87.81 183 TYR A N 1
ATOM 1538 C CA . TYR A 1 183 ? -3.411 -0.533 9.928 1.00 87.81 183 TYR A CA 1
ATOM 1539 C C . TYR A 1 183 ? -4.535 0.297 9.304 1.00 87.81 183 TYR A C 1
ATOM 1541 O O . TYR A 1 183 ? -4.481 1.525 9.357 1.00 87.81 183 TYR A O 1
ATOM 1549 N N . LEU A 1 184 ? -5.568 -0.349 8.763 1.00 89.44 184 LEU A N 1
ATOM 1550 C CA . LEU A 1 184 ? -6.710 0.336 8.166 1.00 89.44 184 LEU A CA 1
ATOM 1551 C C . LEU A 1 184 ? -7.492 1.164 9.204 1.00 89.44 184 LEU A C 1
ATOM 1553 O O . LEU A 1 184 ? -7.825 2.319 8.936 1.00 89.44 184 LEU A O 1
ATOM 1557 N N . ILE A 1 185 ? -7.684 0.633 10.420 1.00 91.00 185 ILE A N 1
ATOM 1558 C CA . ILE A 1 185 ? -8.249 1.373 11.563 1.00 91.00 185 ILE A CA 1
ATOM 1559 C C . ILE A 1 185 ? -7.446 2.649 11.828 1.00 91.00 185 ILE A C 1
ATOM 1561 O O . ILE A 1 185 ? -8.034 3.725 11.918 1.00 91.00 185 ILE A O 1
ATOM 1565 N N . LYS A 1 186 ? -6.111 2.562 11.880 1.00 89.19 186 LYS A N 1
ATOM 1566 C CA . LYS A 1 186 ? -5.243 3.730 12.097 1.00 89.19 186 LYS A CA 1
ATOM 1567 C C . LYS A 1 186 ? -5.411 4.796 11.008 1.00 89.19 186 LYS A C 1
ATOM 1569 O O . LYS A 1 186 ? -5.376 5.989 11.307 1.00 89.19 186 LYS A O 1
ATOM 1574 N N . VAL A 1 187 ? -5.607 4.395 9.748 1.00 88.06 187 VAL A N 1
ATOM 1575 C CA . VAL A 1 187 ? -5.891 5.351 8.663 1.00 88.06 187 VAL A CA 1
ATOM 1576 C C . VAL A 1 187 ? -7.226 6.052 8.886 1.00 88.06 187 VAL A C 1
ATOM 1578 O O . VAL A 1 187 ? -7.293 7.278 8.784 1.00 88.06 187 VAL A O 1
ATOM 1581 N N . TYR A 1 188 ? -8.285 5.304 9.203 1.00 89.50 188 TYR A N 1
ATOM 1582 C CA . TYR A 1 188 ? -9.588 5.906 9.473 1.00 89.50 188 TYR A CA 1
ATOM 1583 C C . TYR A 1 188 ? -9.560 6.819 10.699 1.00 89.50 188 TYR A C 1
ATOM 1585 O O . TYR A 1 188 ? -10.182 7.873 10.656 1.00 89.50 188 TYR A O 1
ATOM 1593 N N . GLU A 1 189 ? -8.819 6.466 11.754 1.00 88.19 189 GLU A N 1
ATOM 1594 C CA . GLU A 1 189 ? -8.610 7.324 12.927 1.00 88.19 189 GLU A CA 1
ATOM 1595 C C . GLU A 1 189 ? -8.023 8.676 12.539 1.00 88.19 189 GLU A C 1
ATOM 1597 O O . GLU A 1 189 ? -8.518 9.715 12.968 1.00 88.19 189 GLU A O 1
ATOM 1602 N N . MET A 1 190 ? -6.961 8.665 11.731 1.00 86.81 190 MET A N 1
ATOM 1603 C CA . MET A 1 190 ? -6.311 9.895 11.287 1.00 86.81 190 MET A CA 1
ATOM 1604 C C . MET A 1 190 ? -7.260 10.737 10.438 1.00 86.81 190 MET A C 1
ATOM 1606 O O . MET A 1 190 ? -7.463 11.908 10.734 1.00 86.81 190 MET A O 1
ATOM 1610 N N . ARG A 1 191 ? -7.937 10.123 9.465 1.00 85.81 191 ARG A N 1
ATOM 1611 C CA . ARG A 1 191 ? -8.908 10.827 8.616 1.00 85.81 191 ARG A CA 1
ATOM 1612 C C . ARG A 1 191 ? -10.100 11.366 9.403 1.00 85.81 191 ARG A C 1
ATOM 1614 O O . ARG A 1 191 ? -10.599 12.439 9.088 1.00 85.81 191 ARG A O 1
ATOM 1621 N N . TYR A 1 192 ? -10.543 10.646 10.431 1.00 86.62 192 TYR A N 1
ATOM 1622 C CA . TYR A 1 192 ? -11.617 11.100 11.304 1.00 86.62 192 TYR A CA 1
ATOM 1623 C C . TYR A 1 192 ? -11.201 12.332 12.106 1.00 86.62 192 TYR A C 1
ATOM 1625 O O . TYR A 1 192 ? -12.005 13.245 12.261 1.00 86.62 192 TYR A O 1
ATOM 1633 N N . LYS A 1 193 ? -9.950 12.405 12.577 1.00 85.06 193 LYS A N 1
ATOM 1634 C CA . LYS A 1 193 ? -9.438 13.620 13.231 1.00 85.06 193 LYS A CA 1
ATOM 1635 C C . LYS A 1 193 ? -9.469 14.828 12.294 1.00 85.06 193 LYS A C 1
ATOM 1637 O O . LYS A 1 193 ? -9.746 15.926 12.761 1.00 85.06 193 LYS A O 1
ATOM 1642 N N . ASP A 1 194 ? -9.252 14.611 10.999 1.00 82.19 194 ASP A N 1
ATOM 1643 C CA . ASP A 1 194 ? -9.219 15.692 10.013 1.00 82.19 194 ASP A CA 1
ATOM 1644 C C . ASP A 1 194 ? -10.621 16.170 9.592 1.00 82.19 194 ASP A C 1
ATOM 1646 O O . ASP A 1 194 ? -10.809 17.356 9.340 1.00 82.19 194 ASP A O 1
ATOM 1650 N N . ASN A 1 195 ? -11.614 15.274 9.494 1.00 83.06 195 ASN A N 1
ATOM 1651 C CA . ASN A 1 195 ? -12.921 15.607 8.899 1.00 83.06 195 ASN A CA 1
ATOM 1652 C C . ASN A 1 195 ? -14.162 15.214 9.722 1.00 83.06 195 ASN A C 1
ATOM 1654 O O . ASN A 1 195 ? -15.284 15.444 9.275 1.00 83.06 195 ASN A O 1
ATOM 1658 N N . SER A 1 196 ? -13.988 14.617 10.905 1.00 82.75 196 SER A N 1
ATOM 1659 C CA . SER A 1 196 ? -15.053 14.202 11.837 1.00 82.75 196 SER A CA 1
ATOM 1660 C C . SER A 1 196 ? -16.197 13.384 11.211 1.00 82.75 196 SER A C 1
ATOM 1662 O O . SER A 1 196 ? -17.333 13.398 11.690 1.00 82.75 196 SER A O 1
ATOM 1664 N N . SER A 1 197 ? -15.926 12.637 10.135 1.00 84.88 197 SER A N 1
ATOM 1665 C CA . SER A 1 197 ? -16.960 11.882 9.425 1.00 84.88 197 SER A CA 1
ATOM 1666 C C . SER A 1 197 ? -17.430 10.651 10.207 1.00 84.88 197 SER A C 1
ATOM 1668 O O . SER A 1 197 ? -16.679 9.696 10.413 1.00 84.88 197 SER A O 1
ATOM 1670 N N . LYS A 1 198 ? -18.720 10.606 10.566 1.00 84.44 198 LYS A N 1
ATOM 1671 C CA . LYS A 1 198 ? -19.340 9.450 11.248 1.00 84.44 198 LYS A CA 1
ATOM 1672 C C . LYS A 1 198 ? -19.225 8.138 10.458 1.00 84.44 198 LYS A C 1
ATOM 1674 O O . LYS A 1 198 ? -19.204 7.068 11.061 1.00 84.44 198 LYS A O 1
ATOM 1679 N N . ILE A 1 199 ? -19.103 8.207 9.130 1.00 88.38 199 ILE A N 1
ATOM 1680 C CA . ILE A 1 199 ? -18.890 7.031 8.269 1.00 88.38 199 ILE A CA 1
ATOM 1681 C C . ILE A 1 199 ? -17.548 6.354 8.591 1.00 88.38 199 ILE A C 1
ATOM 1683 O O . ILE A 1 199 ? -17.429 5.135 8.513 1.00 88.38 199 ILE A O 1
ATOM 1687 N N . LEU A 1 200 ? -16.526 7.120 8.982 1.00 88.00 200 LEU A N 1
ATOM 1688 C CA . LEU A 1 200 ? -15.230 6.555 9.364 1.00 88.00 200 LEU A CA 1
ATOM 1689 C C . LEU A 1 200 ? -15.322 5.811 10.700 1.00 88.00 200 LEU A C 1
ATOM 1691 O O . LEU A 1 200 ? -14.740 4.736 10.832 1.00 88.00 200 LEU A O 1
ATOM 1695 N N . LEU A 1 201 ? -16.106 6.322 11.656 1.00 86.81 201 LEU A N 1
ATOM 1696 C CA . LEU A 1 201 ? -16.352 5.636 12.928 1.00 86.81 201 LEU A CA 1
ATOM 1697 C C . LEU A 1 201 ? -17.072 4.302 12.723 1.00 86.81 201 LEU A C 1
ATOM 1699 O O . LEU A 1 201 ? -16.652 3.295 13.287 1.00 86.81 201 LEU A O 1
ATOM 1703 N N . SER A 1 202 ? -18.106 4.258 11.877 1.00 88.62 202 SER A N 1
ATOM 1704 C CA . SER A 1 202 ? -18.820 3.004 11.607 1.00 88.62 202 SER A CA 1
ATOM 1705 C C . SER A 1 202 ? -17.926 1.963 10.920 1.00 88.62 202 SER A C 1
ATOM 1707 O O . SER A 1 202 ? -17.994 0.774 11.247 1.00 88.62 202 SER A O 1
ATOM 1709 N N . LYS A 1 203 ? -17.028 2.397 10.023 1.00 91.00 203 LYS A N 1
ATOM 1710 C CA . LYS A 1 203 ? -15.994 1.532 9.431 1.00 91.00 203 LYS A CA 1
ATOM 1711 C C . LYS A 1 203 ? -15.032 0.996 10.494 1.00 91.00 203 LYS A C 1
ATOM 1713 O O . LYS A 1 203 ? -14.795 -0.210 10.534 1.00 91.00 203 LYS A O 1
ATOM 1718 N N . ILE A 1 204 ? -14.528 1.852 11.385 1.00 91.88 204 ILE A N 1
ATOM 1719 C CA . ILE A 1 204 ? -13.662 1.437 12.499 1.00 91.88 204 ILE A CA 1
ATOM 1720 C C . ILE A 1 204 ? -14.367 0.397 13.379 1.00 91.88 204 ILE A C 1
ATOM 1722 O O . ILE A 1 204 ? -13.801 -0.662 13.646 1.00 91.88 204 ILE A O 1
ATOM 1726 N N . GLU A 1 205 ? -15.613 0.647 13.787 1.00 90.94 205 GLU A N 1
ATOM 1727 C CA . GLU A 1 205 ? -16.378 -0.291 14.614 1.00 90.94 205 GLU A CA 1
ATOM 1728 C C . GLU A 1 205 ? -16.568 -1.649 13.936 1.00 90.94 205 GLU A C 1
ATOM 1730 O O . GLU A 1 205 ? -16.409 -2.691 14.580 1.00 90.94 205 GLU A O 1
ATOM 1735 N N . ARG A 1 206 ? -16.884 -1.660 12.634 1.00 92.19 206 ARG A N 1
ATOM 1736 C CA . ARG A 1 206 ? -16.993 -2.897 11.849 1.00 92.19 206 ARG A CA 1
ATOM 1737 C C . ARG A 1 206 ? -15.698 -3.702 11.929 1.00 92.19 206 ARG A C 1
ATOM 1739 O O . ARG A 1 206 ? -15.745 -4.904 12.180 1.00 92.19 206 ARG A O 1
ATOM 1746 N N . TYR A 1 207 ? -14.555 -3.049 11.756 1.00 93.62 207 TYR A N 1
ATOM 1747 C CA . TYR A 1 207 ? -13.253 -3.706 11.800 1.00 93.62 207 TYR A CA 1
ATOM 1748 C C . TYR A 1 207 ? -12.864 -4.197 13.194 1.00 93.62 207 TYR A C 1
ATOM 1750 O O . TYR A 1 207 ? -12.385 -5.321 13.330 1.00 93.62 207 TYR A O 1
ATOM 1758 N N . LEU A 1 208 ? -13.154 -3.427 14.243 1.00 95.00 208 LEU A N 1
ATOM 1759 C CA . LEU A 1 208 ? -12.938 -3.862 15.624 1.00 95.00 208 LEU A CA 1
ATOM 1760 C C . LEU A 1 208 ? -13.766 -5.111 15.965 1.00 95.00 208 LEU A C 1
ATOM 1762 O O . LEU A 1 208 ? -13.256 -6.018 16.619 1.00 95.00 208 LEU A O 1
ATOM 1766 N N . LYS A 1 209 ? -15.006 -5.218 15.467 1.00 93.06 209 LYS A N 1
ATOM 1767 C CA . LYS A 1 209 ? -15.830 -6.435 15.620 1.00 93.06 209 LYS A CA 1
ATOM 1768 C C . LYS A 1 209 ? -15.215 -7.652 14.926 1.00 93.06 209 LYS A C 1
ATOM 1770 O O . LYS A 1 209 ? -15.278 -8.751 15.471 1.00 93.06 209 LYS A O 1
ATOM 1775 N N . ILE A 1 210 ? -14.605 -7.469 13.753 1.00 93.31 210 ILE A N 1
ATOM 1776 C CA . ILE A 1 210 ? -13.883 -8.546 13.056 1.00 93.31 210 ILE A CA 1
ATOM 1777 C C . ILE A 1 210 ? -12.690 -9.006 13.904 1.00 93.31 210 ILE A C 1
ATOM 1779 O O . ILE A 1 210 ? -12.528 -10.208 14.112 1.00 93.31 210 ILE A O 1
ATOM 1783 N N . ILE A 1 211 ? -11.916 -8.073 14.471 1.00 95.69 211 ILE A N 1
ATOM 1784 C CA . ILE A 1 211 ? -10.805 -8.406 15.374 1.00 95.69 211 ILE A CA 1
ATOM 1785 C C . ILE A 1 211 ? -11.301 -9.168 16.611 1.00 95.69 211 ILE A C 1
ATOM 1787 O O . ILE A 1 211 ? -10.713 -10.180 16.978 1.00 95.69 211 ILE A O 1
ATOM 1791 N N . LEU A 1 212 ? -12.410 -8.747 17.226 1.00 95.12 212 LEU A N 1
ATOM 1792 C CA . LEU A 1 212 ? -12.985 -9.458 18.374 1.00 95.12 212 LEU A CA 1
ATOM 1793 C C . LEU A 1 212 ? -13.385 -10.901 18.047 1.00 95.12 212 LEU A C 1
ATOM 1795 O O . LEU A 1 212 ? -13.270 -11.782 18.899 1.00 95.12 212 LEU A O 1
ATOM 1799 N N . LYS A 1 213 ? -13.871 -11.136 16.826 1.00 93.94 213 LYS A N 1
ATOM 1800 C CA . LYS A 1 213 ? -14.341 -12.450 16.390 1.00 93.94 213 LYS A CA 1
ATOM 1801 C C . LYS A 1 213 ? -13.189 -13.391 16.030 1.00 93.94 213 LYS A C 1
ATOM 1803 O O . LYS A 1 213 ? -13.232 -14.552 16.424 1.00 93.94 213 LYS A O 1
ATOM 1808 N N . TYR A 1 214 ? -12.180 -12.899 15.311 1.00 92.88 214 TYR A N 1
ATOM 1809 C CA . TYR A 1 214 ? -11.156 -13.747 14.681 1.00 92.88 214 TYR A CA 1
ATOM 1810 C C . TYR A 1 214 ? -9.724 -13.532 15.197 1.00 92.88 214 TYR A C 1
ATOM 1812 O O . TYR A 1 214 ? -8.838 -14.305 14.850 1.00 92.88 214 TYR A O 1
ATOM 1820 N N . GLY A 1 215 ? -9.474 -12.497 16.002 1.00 92.25 215 GLY A N 1
ATOM 1821 C CA . GLY A 1 215 ? -8.157 -12.217 16.575 1.00 92.25 215 GLY A CA 1
ATOM 1822 C C . GLY A 1 215 ? -7.782 -13.156 17.723 1.00 92.25 215 GLY A C 1
ATOM 1823 O O . GLY A 1 215 ? -8.633 -13.837 18.302 1.00 92.25 215 GLY A O 1
ATOM 1824 N N . ASN A 1 216 ? -6.500 -13.171 18.090 1.00 94.44 216 ASN A N 1
ATOM 1825 C CA . ASN A 1 216 ? -6.032 -13.861 19.297 1.00 94.44 216 ASN A CA 1
ATOM 1826 C C . ASN A 1 216 ? -6.388 -13.066 20.578 1.00 94.44 216 ASN A C 1
ATOM 1828 O O . ASN A 1 216 ? -7.019 -12.012 20.513 1.00 94.44 216 ASN A O 1
ATOM 1832 N N . SER A 1 217 ? -5.994 -13.552 21.760 1.00 95.00 217 SER A N 1
ATOM 1833 C CA . SER A 1 217 ? -6.274 -12.872 23.040 1.00 95.00 217 SER A CA 1
ATOM 1834 C C . SER A 1 217 ? -5.780 -11.419 23.072 1.00 95.00 217 SER A C 1
ATOM 1836 O O . SER A 1 217 ? -6.552 -10.521 23.407 1.00 95.00 217 SER A O 1
ATOM 1838 N N . LYS A 1 218 ? -4.541 -11.168 22.633 1.00 96.06 218 LYS A N 1
ATOM 1839 C CA . LYS A 1 218 ? -3.948 -9.820 22.574 1.00 96.06 218 LYS A CA 1
ATOM 1840 C C . LYS A 1 218 ? -4.694 -8.903 21.603 1.00 96.06 218 LYS A C 1
ATOM 1842 O O . LYS A 1 218 ? -4.897 -7.722 21.881 1.00 96.06 218 LYS A O 1
ATOM 1847 N N . ASP A 1 219 ? -5.121 -9.435 20.462 1.00 96.06 219 ASP A N 1
ATOM 1848 C CA . ASP A 1 219 ? -5.879 -8.678 19.466 1.00 96.06 219 ASP A CA 1
ATOM 1849 C C . ASP A 1 219 ? -7.272 -8.302 19.981 1.00 96.06 219 ASP A C 1
ATOM 1851 O O . ASP A 1 219 ? -7.741 -7.180 19.769 1.00 96.06 219 ASP A O 1
ATOM 1855 N N . LYS A 1 220 ? -7.923 -9.222 20.701 1.00 95.88 220 LYS A N 1
ATOM 1856 C CA . LYS A 1 220 ? -9.216 -8.974 21.344 1.00 95.88 220 LYS A CA 1
ATOM 1857 C C . LYS A 1 220 ? -9.099 -7.895 22.416 1.00 95.88 220 LYS A C 1
ATOM 1859 O O . LYS A 1 220 ? -9.911 -6.974 22.417 1.00 95.88 220 LYS A O 1
ATOM 1864 N N . GLU A 1 221 ? -8.073 -7.945 23.265 1.00 95.31 221 GLU A N 1
ATOM 1865 C CA . GLU A 1 221 ? -7.793 -6.891 24.252 1.00 95.31 221 GLU A CA 1
ATOM 1866 C C . GLU A 1 221 ? -7.589 -5.524 23.590 1.00 95.31 221 GLU A C 1
ATOM 1868 O O . GLU A 1 221 ? -8.186 -4.530 24.014 1.00 95.31 221 GLU A O 1
ATOM 1873 N N . TYR A 1 222 ? -6.808 -5.474 22.504 1.00 94.31 222 TYR A N 1
ATOM 1874 C CA . TYR A 1 222 ? -6.649 -4.262 21.699 1.00 94.31 222 TYR A CA 1
ATOM 1875 C C . TYR A 1 222 ? -8.004 -3.722 21.221 1.00 94.31 222 TYR A C 1
ATOM 1877 O O . TYR A 1 222 ? -8.272 -2.525 21.363 1.00 94.31 222 TYR A O 1
ATOM 1885 N N . ALA A 1 223 ? -8.869 -4.591 20.689 1.00 94.31 223 ALA A N 1
ATOM 1886 C CA . ALA A 1 223 ? -10.166 -4.184 20.167 1.00 94.31 223 ALA A CA 1
ATOM 1887 C C . ALA A 1 223 ? -11.120 -3.697 21.269 1.00 94.31 223 ALA A C 1
ATOM 1889 O O . ALA A 1 223 ? -11.781 -2.675 21.086 1.00 94.31 223 ALA A O 1
ATOM 1890 N N . ILE A 1 224 ? -11.156 -4.367 22.427 1.00 93.75 224 ILE A N 1
ATOM 1891 C CA . ILE A 1 224 ? -11.948 -3.945 23.595 1.00 93.75 224 ILE A CA 1
ATOM 1892 C C . ILE A 1 224 ? -11.514 -2.552 24.052 1.00 93.75 224 ILE A C 1
ATOM 1894 O O . ILE A 1 224 ? -12.355 -1.659 24.183 1.00 93.75 224 ILE A O 1
ATOM 1898 N N . ARG A 1 225 ? -10.202 -2.346 24.238 1.00 93.31 225 ARG A N 1
ATOM 1899 C CA . ARG A 1 225 ? -9.648 -1.050 24.647 1.00 93.31 225 ARG A CA 1
ATOM 1900 C C . ARG A 1 225 ? -10.027 0.046 23.658 1.00 93.31 225 ARG A C 1
ATOM 1902 O O . ARG A 1 225 ? -10.517 1.095 24.066 1.00 93.31 225 ARG A O 1
ATOM 1909 N N . LYS A 1 226 ? -9.870 -0.216 22.358 1.00 91.38 226 LYS A N 1
ATOM 1910 C CA . LYS A 1 226 ? -10.238 0.738 21.307 1.00 91.38 226 LYS A CA 1
ATOM 1911 C C . LYS A 1 226 ? -11.724 1.081 21.334 1.00 91.38 226 LYS A C 1
ATOM 1913 O O . LYS A 1 226 ? -12.068 2.254 21.327 1.00 91.38 226 LYS A O 1
ATOM 1918 N N . ILE A 1 227 ? -12.614 0.093 21.429 1.00 89.44 227 ILE A N 1
ATOM 1919 C CA . ILE A 1 227 ? -14.064 0.335 21.528 1.00 89.44 227 ILE A CA 1
ATOM 1920 C C . ILE A 1 227 ? -14.396 1.216 22.739 1.00 89.44 227 ILE A C 1
ATOM 1922 O O . ILE A 1 227 ? -15.242 2.106 22.632 1.00 89.44 227 ILE A O 1
ATOM 1926 N N . TYR A 1 228 ? -13.745 0.982 23.880 1.00 86.69 228 TYR A N 1
ATOM 1927 C CA . TYR A 1 228 ? -13.937 1.803 25.072 1.00 86.69 228 TYR A CA 1
ATOM 1928 C C . TYR A 1 228 ? -13.478 3.252 24.851 1.00 86.69 228 TYR A C 1
ATOM 1930 O O . TYR A 1 228 ? -14.250 4.175 25.121 1.00 86.69 228 TYR A O 1
ATOM 1938 N N . GLU A 1 229 ? -12.280 3.456 24.288 1.00 84.81 229 GLU A N 1
ATOM 1939 C CA . GLU A 1 229 ? -11.784 4.779 23.870 1.00 84.81 229 GLU A CA 1
ATOM 1940 C C . GLU A 1 229 ? -12.804 5.486 22.961 1.00 84.81 229 GLU A C 1
ATOM 1942 O O . GLU A 1 229 ? -13.141 6.643 23.198 1.00 84.81 229 GLU A O 1
ATOM 1947 N N . TYR A 1 230 ? -13.377 4.797 21.966 1.00 79.44 230 TYR A N 1
ATOM 1948 C CA . TYR A 1 230 ? -14.328 5.440 21.052 1.00 79.44 230 TYR A CA 1
ATOM 1949 C C . TYR A 1 230 ? -15.642 5.852 21.701 1.00 79.44 230 TYR A C 1
ATOM 1951 O O . TYR A 1 230 ? -16.155 6.940 21.432 1.00 79.44 230 TYR A O 1
ATOM 1959 N N . LYS A 1 231 ? -16.183 5.002 22.574 1.00 76.94 231 LYS A N 1
ATOM 1960 C CA . LYS A 1 231 ? -17.434 5.285 23.284 1.00 76.94 231 LYS A CA 1
ATOM 1961 C C . LYS A 1 231 ? -17.290 6.441 24.269 1.00 76.94 231 LYS A C 1
ATOM 1963 O O . LYS A 1 231 ? -18.229 7.216 24.431 1.00 76.94 231 LYS A O 1
ATOM 1968 N N . THR A 1 232 ? -16.127 6.562 24.902 1.00 74.00 232 THR A N 1
ATOM 1969 C CA . THR A 1 232 ? -15.856 7.594 25.912 1.00 74.00 232 THR A CA 1
ATOM 1970 C C . THR A 1 232 ? -15.431 8.926 25.296 1.00 74.00 232 THR A C 1
ATOM 1972 O O . THR A 1 232 ? -15.945 9.968 25.695 1.00 74.00 232 THR A O 1
ATOM 1975 N N . VAL A 1 233 ? -14.551 8.909 24.290 1.00 65.00 233 VAL A N 1
ATOM 1976 C CA . VAL A 1 233 ? -13.950 10.122 23.710 1.00 65.00 233 VAL A CA 1
ATOM 1977 C C . VAL A 1 233 ? -14.827 10.753 22.629 1.00 65.00 233 VAL A C 1
ATOM 1979 O O . VAL A 1 233 ? -14.941 11.974 22.566 1.00 65.00 233 VAL A O 1
ATOM 1982 N N . TYR A 1 234 ? -15.484 9.951 21.786 1.00 61.50 234 TYR A N 1
ATOM 1983 C CA . TYR A 1 234 ? -16.158 10.461 20.584 1.00 61.50 234 TYR A CA 1
ATOM 1984 C C . TYR A 1 234 ? -17.688 10.531 20.694 1.00 61.50 234 TYR A C 1
ATOM 1986 O O . TYR A 1 234 ? -18.351 10.828 19.703 1.00 61.50 234 TYR A O 1
ATOM 1994 N N . LYS A 1 235 ? -18.251 10.303 21.895 1.00 54.97 235 LYS A N 1
ATOM 1995 C CA . LYS A 1 235 ? -19.696 10.378 22.205 1.00 54.97 235 LYS A CA 1
ATOM 1996 C C . LYS A 1 235 ? -20.575 9.799 21.087 1.00 54.97 235 LYS A C 1
ATOM 1998 O O . LYS A 1 235 ? -21.483 10.469 20.591 1.00 54.97 235 LYS A O 1
ATOM 2003 N N . ILE A 1 236 ? -20.353 8.538 20.714 1.00 50.09 236 ILE A N 1
ATOM 2004 C CA . ILE A 1 236 ? -21.353 7.785 19.948 1.00 50.09 236 ILE A CA 1
ATOM 2005 C C . ILE A 1 236 ? -22.522 7.528 20.911 1.00 50.09 236 ILE A C 1
ATOM 2007 O O . ILE A 1 236 ? -22.584 6.501 21.585 1.00 50.09 236 ILE A O 1
ATOM 2011 N N . LYS A 1 237 ? -23.400 8.527 21.071 1.00 40.00 237 LYS A N 1
ATOM 2012 C CA . LYS A 1 237 ? -24.697 8.336 21.717 1.00 40.00 237 LYS A CA 1
ATOM 2013 C C . LYS A 1 237 ? -25.467 7.350 20.839 1.00 40.00 237 LYS A C 1
ATOM 2015 O O . LYS A 1 237 ? -25.627 7.606 19.645 1.00 40.00 237 LYS A O 1
ATOM 2020 N N . LYS A 1 238 ? -25.818 6.211 21.442 1.00 41.94 238 LYS A N 1
ATOM 2021 C CA . LYS A 1 238 ? -26.790 5.256 20.904 1.00 41.94 238 LYS A CA 1
ATOM 2022 C C . LYS A 1 238 ? -28.069 5.972 20.495 1.00 41.94 238 LYS A C 1
ATOM 2024 O O . LYS A 1 238 ? -28.445 6.918 21.224 1.00 41.94 238 LYS A O 1
#

pLDDT: mean 70.78, std 16.21, range [40.0, 96.06]

Foldseek 3Di:
DPDPPVVVVVVVCVVVVVVVVVVVVVVVVVVVVVVVVVVVVVDPPDPPCVVVVVVVVLLVVLVVVLVVLLVVLLVLLVDDDPDDPVVSLVVSLVSLVVSCVSCLCVCVVPVARPSLCCCVPPVLVLQSSLVSLLSNCLSVVPDPSSLLCNLVSCLVRNPNVVSNVVSLVVSCVVPPDLVSLVSLLVSLVVVCVVPVDVVSVVSNLVSLVVQCVPNDPVSVVVSVVVVVCCCPPVVPPD

Secondary structure (DSSP, 8-state):
---HHHHHHHHHHHHHHHHHHHHHHHHHHHHHHHHHHHHHTT----SSHHHHHHHHHHHHHHHHHHHHHHHHHHHHHHSPPSS-HHHHHHHHHHHHHHHHHH-TTHHHHHSS-HHHHIIIIIS--HHHHHHHHHHHHHH-TT-HHHHHHIIIIIIHT-S-HHHHHHHHHHHHHHS--HHHHHHHHHHHHHHHHHH--HHHHHHHHHHHHHHHHHS-HHHHHHHHHHHHHHHHHS----

Sequence (238 aa):
MYNRKNNIQNKFFTKYFLIIIILLFFVKTNIFIENREKEIFKDKSVKEKNYDVFLYKIFGIKKAATSLLWIKQSLEIGTPFNNSVEIETKKIYETSLKIAELSPYFLQNYYISSSILAFINRYKKYNMASSILVKGVEYNKENELLRKYLIVIGGLKGNNFDKVERVINEILNERYDIELIKYLIKVYEMRYKDNSSKILLSKIERYLKIILKYGNSKDKEYAIRKIYEYKTVYKIKK